Protein AF-0000000070237350 (afdb_homodimer)

Nearest PDB structures (foldseek):
  2h17-assembly1_A  TM=7.334E-01  e=8.188E-26  Homo sapiens
  5a1u-assembly1_A  TM=8.281E-01  e=9.611E-19  Saccharomyces cerevisiae
  1o3y-assembly1_A  TM=8.228E-01  e=4.626E-18  Mus musculus
  1upt-assembly1_A  TM=8.070E-01  e=8.672E-18  Homo sapiens
  3vhx-assembly1_C  TM=8.237E-01  e=3.457E-17  Mus musculus

InterPro domains:
  IPR005225 Small GTP-binding domain [TIGR00231] (4-129)
  IPR006689 Small GTPase superfamily, ARF/SAR type [PF00025] (4-165)
  IPR006689 Small GTPase superfamily, ARF/SAR type [PR00328] (6-29)
  IPR006689 Small GTPase superfamily, ARF/SAR type [PR00328] (34-58)
  IPR006689 Small GTPase superfamily, ARF/SAR type [PR00328] (61-86)
  IPR006689 Small GTPase superfamily, ARF/SAR type [PR00328] (106-127)
  IPR006689 Small GTPase superfamily, ARF/SAR type [SM00178] (1-167)
  IPR024156 Small GTPase superfamily, ARF type [PTHR11711] (4-164)
  IPR027417 P-loop containing nucleoside triphosphate hydrolase [G3DSA:3.40.50.300] (1-170)
  IPR027417 P-loop containing nucleoside triphosphate hydrolase [SSF52540] (2-167)

Foldseek 3Di:
DQDEAEEEEEEAPPLCQQLVQVCQQPVVQWPWDPPPDSFWTWTDHPNHIYIYGYFYRYPVRLVVVVVRLARHQAYEYRGAQQCPVCLLVSLVSVVVSCPDPSCQNHAYEYEHEPPVDPPGHDQVRSCVSSVVVPDDRHHYDYDYYYRDDDDDCPPVVVVVVVVVVVVVVD/DQDEAEEEEEEAPPLCQQLVQVCQQPVVQWPWDPPPDSFWTWTDHPNHIYIYGYFYRYPVRLVVVVVRLARHQAYEYRYAQQCPVCLLVSLVSVVVSCPDPSCQNHAYEYEHEPPVDPPGHDQVRSCVSSVVVPDDRHHYDYDYYYRDDPDDPPPVVVVVVVVVVVVVVD

pLDDT: mean 83.76, std 16.46, range [35.03, 98.56]

Radius of gyration: 23.12 Å; Cα contacts (8 Å, |Δi|>4): 668; chains: 2; bounding box: 43×69×47 Å

Sequence (340 aa):
REPEHKVIIVGLDYAGKTTILYQFSTNEVVHTSPTIGSNVEEITINNTCFLMWDNRGQESLRSSWNTYYANTKFVIVVVDSTDRERISITREELYKMLAHEYLRKAGLLIFANKQDVKECITVAEISQFLKLTSIKDHQWHIQACCAYWTLTAEGLCQGLEWMMSRLKIRREPEHKVIIVGLDYAGKTTILYQFSTNEVVHTSPTIGSNVEEITINNTCFLMWDNRGQESLRSSWNTYYANTKFVIVVVDSTDRERISITREELYKMLAHEYLRKAGLLIFANKQDVKECITVAEISQFLKLTSIKDHQWHIQACCAYWTLTAEGLCQGLEWMMSRLKIR

Organism: Heterocephalus glaber (NCBI:txid10181)

Secondary structure (DSSP, 8-state):
-PPEEEEEEEE-TTSSHHHHHHHHHHSTTSEE----BTTEEEEEETTEEEEEEE---SHHHHGGGGGG-TTEEEEEEEEETT-GGGHHHHHHHHHHHHTSGGGTT-EEEEEEE-TTSTTPPPHHHHHHHHTGGG--SS-EEEEE-EEEEEEEEETHHHHHHHHHHHHH--/-PPEEEEEEEE-TTSSHHHHHHHHHHSTTSEE----BTTEEEEEETTEEEEEEE---SHHHHGGGGGG-TTEEEEEEEEETT-GGGHHHHHHHHHHHHTSGGGTT-EEEEEEE-TTSTTPPPHHHHHHHHTGGG--SS-EEEEE-EEEEEEEEETHHHHHHHHHHHHH--

Structure (mmCIF, N/CA/C/O backbone):
data_AF-0000000070237350-model_v1
#
loop_
_entity.id
_entity.type
_entity.pdbx_description
1 polymer 'ADP-ribosylation factor-like protein 5A'
#
loop_
_atom_site.group_PDB
_atom_site.id
_atom_site.type_symbol
_atom_site.label_atom_id
_atom_site.label_alt_id
_atom_site.label_comp_id
_atom_site.label_asym_id
_atom_site.label_entity_id
_atom_site.label_seq_id
_atom_site.pdbx_PDB_ins_code
_atom_site.Cartn_x
_atom_site.Cartn_y
_atom_site.Cartn_z
_atom_site.occupancy
_atom_site.B_iso_or_equiv
_atom_site.auth_seq_id
_atom_site.auth_comp_id
_atom_site.auth_asym_id
_atom_site.auth_atom_id
_atom_site.pdbx_PDB_model_num
ATOM 1 N N . ARG A 1 1 ? 14.812 -5.133 -27.234 1 42.84 1 ARG A N 1
ATOM 2 C CA . ARG A 1 1 ? 14.102 -4.992 -25.969 1 42.84 1 ARG A CA 1
ATOM 3 C C . ARG A 1 1 ? 14.133 -6.297 -25.172 1 42.84 1 ARG A C 1
ATOM 5 O O . ARG A 1 1 ? 14.023 -7.383 -25.75 1 42.84 1 ARG A O 1
ATOM 12 N N . GLU A 1 2 ? 14.828 -6.211 -24 1 55.62 2 GLU A N 1
ATOM 13 C CA . GLU A 1 2 ? 14.898 -7.496 -23.312 1 55.62 2 GLU A CA 1
ATOM 14 C C . GLU A 1 2 ? 13.516 -8.133 -23.172 1 55.62 2 GLU A C 1
ATOM 16 O O . GLU A 1 2 ? 12.516 -7.422 -23.047 1 55.62 2 GLU A O 1
ATOM 21 N N . PRO A 1 3 ? 13.391 -9.336 -23.547 1 69.56 3 PRO A N 1
ATOM 22 C CA . PRO A 1 3 ? 12.086 -10 -23.562 1 69.56 3 PRO A CA 1
ATOM 23 C C . PRO A 1 3 ? 11.352 -9.891 -22.234 1 69.56 3 PRO A C 1
ATOM 25 O O . PRO A 1 3 ? 11.977 -9.961 -21.172 1 69.56 3 PRO A O 1
ATOM 28 N N . GLU A 1 4 ? 10.211 -9.414 -22.203 1 86.06 4 GLU A N 1
ATOM 29 C CA . GLU A 1 4 ? 9.32 -9.344 -21.047 1 86.06 4 GLU A CA 1
ATOM 30 C C . GLU A 1 4 ? 8.523 -10.633 -20.891 1 86.06 4 GLU A C 1
ATOM 32 O O . GLU A 1 4 ? 7.977 -11.156 -21.859 1 86.06 4 GLU A O 1
ATOM 37 N N . HIS A 1 5 ? 8.719 -11.258 -19.75 1 92.44 5 HIS A N 1
ATOM 38 C CA . HIS A 1 5 ? 7.949 -12.461 -19.453 1 92.44 5 HIS A CA 1
ATOM 39 C C . HIS A 1 5 ? 6.641 -12.109 -18.75 1 92.44 5 HIS A C 1
ATOM 41 O O . HIS A 1 5 ? 6.645 -11.445 -17.703 1 92.44 5 HIS A O 1
ATOM 47 N N . LYS A 1 6 ? 5.629 -12.555 -19.359 1 92.44 6 LYS A N 1
ATOM 48 C CA . LYS A 1 6 ? 4.301 -12.266 -18.828 1 92.44 6 LYS A CA 1
ATOM 49 C C . LYS A 1 6 ? 3.959 -13.211 -17.672 1 92.44 6 LYS A C 1
ATOM 51 O O . LYS A 1 6 ? 4.164 -14.422 -17.781 1 92.44 6 LYS A O 1
ATOM 56 N N . VAL A 1 7 ? 3.492 -12.625 -16.594 1 94.06 7 VAL A N 1
ATOM 57 C CA . VAL A 1 7 ? 3.068 -13.367 -15.406 1 94.06 7 VAL A CA 1
ATOM 58 C C . VAL A 1 7 ? 1.659 -12.938 -15 1 94.06 7 VAL A C 1
ATOM 60 O O . VAL A 1 7 ? 1.34 -11.742 -15.016 1 94.06 7 VAL A O 1
ATOM 63 N N . ILE A 1 8 ? 0.806 -13.883 -14.703 1 93.44 8 ILE A N 1
ATOM 64 C CA . ILE A 1 8 ? -0.511 -13.539 -14.18 1 93.44 8 ILE A CA 1
ATOM 65 C C . ILE A 1 8 ? -0.641 -14.039 -12.742 1 93.44 8 ILE A C 1
ATOM 67 O O . ILE A 1 8 ? -0.143 -15.117 -12.406 1 93.44 8 ILE A O 1
ATOM 71 N N . ILE A 1 9 ? -1.205 -13.211 -11.898 1 92.31 9 ILE A N 1
ATOM 72 C CA . ILE A 1 9 ? -1.461 -13.539 -10.5 1 92.31 9 ILE A CA 1
ATOM 73 C C . ILE A 1 9 ? -2.959 -13.75 -10.289 1 92.31 9 ILE A C 1
ATOM 75 O O . ILE A 1 9 ? -3.762 -12.859 -10.578 1 92.31 9 ILE A O 1
ATOM 79 N N . VAL A 1 10 ? -3.285 -14.922 -9.812 1 92.81 10 VAL A N 1
ATOM 80 C CA . VAL A 1 10 ? -4.691 -15.258 -9.609 1 92.81 10 VAL A CA 1
ATOM 81 C C . VAL A 1 10 ? -4.879 -15.844 -8.211 1 92.81 10 VAL A C 1
ATOM 83 O O . VAL A 1 10 ? -3.904 -16.188 -7.535 1 92.81 10 VAL A O 1
ATOM 86 N N . GLY A 1 11 ? -6.055 -15.938 -7.805 1 93.12 11 GLY A N 1
ATOM 87 C CA . GLY A 1 11 ? -6.48 -16.406 -6.496 1 93.12 11 GLY A CA 1
ATOM 88 C C . GLY A 1 11 ? -7.805 -15.82 -6.051 1 93.12 11 GLY A C 1
ATOM 89 O O . GLY A 1 11 ? -8.281 -14.844 -6.633 1 93.12 11 GLY A O 1
ATOM 90 N N . LEU A 1 12 ? -8.312 -16.438 -5.066 1 88.88 12 LEU A N 1
ATOM 91 C CA . LEU A 1 12 ? -9.609 -15.961 -4.582 1 88.88 12 LEU A CA 1
ATOM 92 C C . LEU A 1 12 ? -9.477 -14.594 -3.924 1 88.88 12 LEU A C 1
ATOM 94 O O . LEU A 1 12 ? -8.367 -14.117 -3.686 1 88.88 12 LEU A O 1
ATOM 98 N N . ASP A 1 13 ? -10.656 -13.898 -3.756 1 80.31 13 ASP A N 1
ATOM 99 C CA . ASP A 1 13 ? -10.672 -12.609 -3.072 1 80.31 13 ASP A CA 1
ATOM 100 C C . ASP A 1 13 ? -10.07 -12.719 -1.671 1 80.31 13 ASP A C 1
ATOM 102 O O . ASP A 1 13 ? -10.258 -13.734 -0.993 1 80.31 13 ASP A O 1
ATOM 106 N N . TYR A 1 14 ? -9.258 -11.859 -1.296 1 75.38 14 TYR A N 1
ATOM 107 C CA . TYR A 1 14 ? -8.656 -11.703 0.022 1 75.38 14 TYR A CA 1
ATOM 108 C C . TYR A 1 14 ? -7.434 -12.602 0.177 1 75.38 14 TYR A C 1
ATOM 110 O O . TYR A 1 14 ? -6.844 -12.68 1.258 1 75.38 14 TYR A O 1
ATOM 118 N N . ALA A 1 15 ? -7.047 -13.25 -0.889 1 88.19 15 ALA A N 1
ATOM 119 C CA . ALA A 1 15 ? -5.902 -14.156 -0.787 1 88.19 15 ALA A CA 1
ATOM 120 C C . ALA A 1 15 ? -4.598 -13.367 -0.64 1 88.19 15 ALA A C 1
ATOM 122 O O . ALA A 1 15 ? -3.588 -13.914 -0.193 1 88.19 15 ALA A O 1
ATOM 123 N N . GLY A 1 16 ? -4.586 -12.102 -1.072 1 80.94 16 GLY A N 1
ATOM 124 C CA . GLY A 1 16 ? -3.396 -11.273 -0.947 1 80.94 16 GLY A CA 1
ATOM 125 C C . GLY A 1 16 ? -2.711 -11.008 -2.275 1 80.94 16 GLY A C 1
ATOM 126 O O . GLY A 1 16 ? -1.517 -10.703 -2.312 1 80.94 16 GLY A O 1
ATOM 127 N N . LYS A 1 17 ? -3.383 -11.172 -3.387 1 82.56 17 LYS A N 1
ATOM 128 C CA . LYS A 1 17 ? -2.826 -11.008 -4.727 1 82.56 17 LYS A CA 1
ATOM 129 C C . LYS A 1 17 ? -2.211 -9.617 -4.902 1 82.56 17 LYS A C 1
ATOM 131 O O . LYS A 1 17 ? -1.044 -9.492 -5.277 1 82.56 17 LYS A O 1
ATOM 136 N N . THR A 1 18 ? -3.018 -8.57 -4.551 1 72.44 18 THR A N 1
ATOM 137 C CA . THR A 1 18 ? -2.59 -7.188 -4.711 1 72.44 18 THR A CA 1
ATOM 138 C C . THR A 1 18 ? -1.383 -6.891 -3.826 1 72.44 18 THR A C 1
ATOM 140 O O . THR A 1 18 ? -0.456 -6.191 -4.246 1 72.44 18 THR A O 1
ATOM 143 N N . THR A 1 19 ? -1.438 -7.457 -2.596 1 74.06 19 THR A N 1
ATOM 144 C CA . THR A 1 19 ? -0.338 -7.254 -1.659 1 74.06 19 THR A CA 1
ATOM 145 C C . THR A 1 19 ? 0.953 -7.863 -2.201 1 74.06 19 THR A C 1
ATOM 147 O O . THR A 1 19 ? 2.008 -7.223 -2.168 1 74.06 19 THR A O 1
ATOM 150 N N . ILE A 1 20 ? 0.85 -9.109 -2.709 1 82.81 20 ILE A N 1
ATOM 151 C CA . ILE A 1 20 ? 2.01 -9.812 -3.242 1 82.81 20 ILE A CA 1
ATOM 152 C C . ILE A 1 20 ? 2.551 -9.07 -4.461 1 82.81 20 ILE A C 1
ATOM 154 O O . ILE A 1 20 ? 3.76 -8.859 -4.586 1 82.81 20 ILE A O 1
ATOM 158 N N . LEU A 1 21 ? 1.674 -8.617 -5.359 1 78.38 21 LEU A N 1
ATOM 159 C CA . LEU A 1 21 ? 2.102 -7.855 -6.527 1 78.38 21 LEU A CA 1
ATOM 160 C C . LEU A 1 21 ? 2.842 -6.59 -6.105 1 78.38 21 LEU A C 1
ATOM 162 O O . LEU A 1 21 ? 3.91 -6.281 -6.645 1 78.38 21 LEU A O 1
ATOM 166 N N . TYR A 1 22 ? 2.27 -5.926 -5.16 1 70.25 22 TYR A N 1
ATOM 167 C CA . TYR A 1 22 ? 2.871 -4.695 -4.664 1 70.25 22 TYR A CA 1
ATOM 168 C C . TYR A 1 22 ? 4.242 -4.961 -4.055 1 70.25 22 TYR A C 1
ATOM 170 O O . TYR A 1 22 ? 5.172 -4.172 -4.234 1 70.25 22 TYR A O 1
ATOM 178 N N . GLN A 1 23 ? 4.348 -6.035 -3.34 1 74 23 GLN A N 1
ATOM 179 C CA . GLN A 1 23 ? 5.613 -6.402 -2.717 1 74 23 GLN A CA 1
ATOM 180 C C . GLN A 1 23 ? 6.688 -6.664 -3.768 1 74 23 GLN A C 1
ATOM 182 O O . GLN A 1 23 ? 7.848 -6.281 -3.588 1 74 23 GLN A O 1
ATOM 187 N N . PHE A 1 24 ? 6.246 -7.273 -4.785 1 76.81 24 PHE A N 1
ATOM 188 C CA . PHE A 1 24 ? 7.199 -7.512 -5.867 1 76.81 24 PHE A CA 1
ATOM 189 C C . PHE A 1 24 ? 7.695 -6.191 -6.449 1 76.81 24 PHE A C 1
ATOM 191 O O . PHE A 1 24 ? 8.859 -6.078 -6.836 1 76.81 24 PHE A O 1
ATOM 198 N N . SER A 1 25 ? 6.805 -5.172 -6.43 1 65.06 25 SER A N 1
ATOM 199 C CA . SER A 1 25 ? 7.113 -3.896 -7.07 1 65.06 25 SER A CA 1
ATOM 200 C C . SER A 1 25 ? 7.965 -3.016 -6.164 1 65.06 25 SER A C 1
ATOM 202 O O . SER A 1 25 ? 8.711 -2.162 -6.648 1 65.06 25 SER A O 1
ATOM 204 N N . THR A 1 26 ? 7.68 -3.104 -4.91 1 58.66 26 THR A N 1
ATOM 205 C CA . THR A 1 26 ? 8.336 -2.195 -3.973 1 58.66 26 THR A CA 1
ATOM 206 C C . THR A 1 26 ? 9.641 -2.791 -3.465 1 58.66 26 THR A C 1
ATOM 208 O O . THR A 1 26 ? 10.484 -2.076 -2.914 1 58.66 26 THR A O 1
ATOM 211 N N . ASN A 1 27 ? 9.711 -4.137 -3.346 1 52.03 27 ASN A N 1
ATOM 212 C CA . ASN A 1 27 ? 10.938 -4.738 -2.834 1 52.03 27 ASN A CA 1
ATOM 213 C C . ASN A 1 27 ? 12.164 -4.246 -3.596 1 52.03 27 ASN A C 1
ATOM 215 O O . ASN A 1 27 ? 12.109 -4.047 -4.812 1 52.03 27 ASN A O 1
ATOM 219 N N . GLU A 1 28 ? 12.984 -3.416 -2.822 1 47.5 28 GLU A N 1
ATOM 220 C CA . GLU A 1 28 ? 14.242 -2.832 -3.297 1 47.5 28 GLU A CA 1
ATOM 221 C C . GLU A 1 28 ? 14.914 -3.73 -4.332 1 47.5 28 GLU A C 1
ATOM 223 O O . GLU A 1 28 ? 15.586 -3.242 -5.238 1 47.5 28 GLU A O 1
ATOM 228 N N . VAL A 1 29 ? 14.914 -4.957 -4.102 1 41.78 29 VAL A N 1
ATOM 229 C CA . VAL A 1 29 ? 15.664 -5.781 -5.039 1 41.78 29 VAL A CA 1
ATOM 230 C C . VAL A 1 29 ? 15.016 -5.73 -6.418 1 41.78 29 VAL A C 1
ATOM 232 O O . VAL A 1 29 ? 15.594 -6.195 -7.406 1 41.78 29 VAL A O 1
ATOM 235 N N . VAL A 1 30 ? 13.789 -5.066 -6.324 1 40.59 30 VAL A N 1
ATOM 236 C CA . VAL A 1 30 ? 13.047 -4.996 -7.578 1 40.59 30 VAL A CA 1
ATOM 237 C C . VAL A 1 30 ? 12.859 -3.535 -7.984 1 40.59 30 VAL A C 1
ATOM 239 O O . VAL A 1 30 ? 12.469 -2.699 -7.164 1 40.59 30 VAL A O 1
ATOM 242 N N . HIS A 1 31 ? 13.586 -2.975 -8.766 1 38.69 31 HIS A N 1
ATOM 243 C CA . HIS A 1 31 ? 13.352 -1.652 -9.336 1 38.69 31 HIS A CA 1
ATOM 244 C C . HIS A 1 31 ? 11.984 -1.571 -9.992 1 38.69 31 HIS A C 1
ATOM 246 O O . HIS A 1 31 ? 11.633 -2.422 -10.812 1 38.69 31 HIS A O 1
ATOM 252 N N . THR A 1 32 ? 11.062 -1.2 -9.164 1 37.75 32 THR A N 1
ATOM 253 C CA . THR A 1 32 ? 9.75 -1.024 -9.781 1 37.75 32 THR A CA 1
ATOM 254 C C . THR A 1 32 ? 9.766 0.147 -10.758 1 37.75 32 THR A C 1
ATOM 256 O O . THR A 1 32 ? 10.336 1.199 -10.461 1 37.75 32 THR A O 1
ATOM 259 N N . SER A 1 33 ? 9.82 0.001 -11.906 1 37.03 33 SER A N 1
ATOM 260 C CA . SER A 1 33 ? 9.508 1.069 -12.852 1 37.03 33 SER A CA 1
ATOM 261 C C . SER A 1 33 ? 8.117 1.643 -12.586 1 37.03 33 SER A C 1
ATOM 263 O O . SER A 1 33 ? 7.277 0.99 -11.961 1 37.03 33 SER A O 1
ATOM 265 N N . PRO A 1 34 ? 7.848 2.842 -12.953 1 35.03 34 PRO A N 1
ATOM 266 C CA . PRO A 1 34 ? 6.586 3.539 -12.688 1 35.03 34 PRO A CA 1
ATOM 267 C C . PRO A 1 34 ? 5.367 2.625 -12.812 1 35.03 34 PRO A C 1
ATOM 269 O O . PRO A 1 34 ? 5.352 1.73 -13.664 1 35.03 34 PRO A O 1
ATOM 272 N N . THR A 1 35 ? 4.691 2.338 -11.758 1 39.12 35 THR A N 1
ATOM 273 C CA . THR A 1 35 ? 3.393 1.672 -11.742 1 39.12 35 THR A CA 1
ATOM 274 C C . THR A 1 35 ? 2.576 2.051 -12.977 1 39.12 35 THR A C 1
ATOM 276 O O . THR A 1 35 ? 2.318 3.23 -13.219 1 39.12 35 THR A O 1
ATOM 279 N N . ILE A 1 36 ? 2.684 1.36 -14.023 1 41.34 36 ILE A N 1
ATOM 280 C CA . ILE A 1 36 ? 1.959 1.695 -15.25 1 41.34 36 ILE A CA 1
ATOM 281 C C . ILE A 1 36 ? 0.478 1.891 -14.93 1 41.34 36 ILE A C 1
ATOM 283 O O . ILE A 1 36 ? -0.15 2.828 -15.43 1 41.34 36 ILE A O 1
ATOM 287 N N . GLY A 1 37 ? -0.209 0.888 -14.023 1 43.38 37 GLY A N 1
ATOM 288 C CA . GLY A 1 37 ? -1.626 0.924 -13.695 1 43.38 37 GLY A CA 1
ATOM 289 C C . GLY A 1 37 ? -1.969 0.152 -12.438 1 43.38 37 GLY A C 1
ATOM 290 O O . GLY A 1 37 ? -1.089 -0.433 -11.797 1 43.38 37 GLY A O 1
ATOM 291 N N . SER A 1 38 ? -3.1 0.308 -11.969 1 51.41 38 SER A N 1
ATOM 292 C CA . SER A 1 38 ? -3.619 -0.168 -10.695 1 51.41 38 SER A CA 1
ATOM 293 C C . SER A 1 38 ? -3.48 -1.682 -10.57 1 51.41 38 SER A C 1
ATOM 295 O O . SER A 1 38 ? -3.268 -2.203 -9.469 1 51.41 38 SER A O 1
ATOM 297 N N . ASN A 1 39 ? -3.404 -2.412 -11.773 1 63.25 39 ASN A N 1
ATOM 298 C CA . ASN A 1 39 ? -3.439 -3.863 -11.633 1 63.25 39 ASN A CA 1
ATOM 299 C C . ASN A 1 39 ? -2.268 -4.527 -12.352 1 63.25 39 ASN A C 1
ATOM 301 O O . ASN A 1 39 ? -2.268 -5.742 -12.555 1 63.25 39 ASN A O 1
ATOM 305 N N . VAL A 1 40 ? -1.346 -3.754 -12.938 1 68.5 40 VAL A N 1
ATOM 306 C CA . VAL A 1 40 ? -0.206 -4.336 -13.633 1 68.5 40 VAL A CA 1
ATOM 307 C C . VAL A 1 40 ? 1.083 -3.652 -13.188 1 68.5 40 VAL A C 1
ATOM 309 O O . VAL A 1 40 ? 1.111 -2.436 -12.992 1 68.5 40 VAL A O 1
ATOM 312 N N . GLU A 1 41 ? 2.143 -4.465 -12.977 1 70.12 41 GLU A N 1
ATOM 313 C CA . GLU A 1 41 ? 3.451 -3.939 -12.594 1 70.12 41 GLU A CA 1
ATOM 314 C C . GLU A 1 41 ? 4.562 -4.574 -13.422 1 70.12 41 GLU A C 1
ATOM 316 O O . GLU A 1 41 ? 4.516 -5.77 -13.727 1 70.12 41 GLU A O 1
ATOM 321 N N . GLU A 1 42 ? 5.406 -3.748 -13.867 1 76.5 42 GLU A N 1
ATOM 322 C CA . GLU A 1 42 ? 6.641 -4.25 -14.469 1 76.5 42 GLU A CA 1
ATOM 323 C C . GLU A 1 42 ? 7.742 -4.398 -13.414 1 76.5 42 GLU A C 1
ATOM 325 O O . GLU A 1 42 ? 8.07 -3.439 -12.711 1 76.5 42 GLU A O 1
ATOM 330 N N . ILE A 1 43 ? 8.219 -5.629 -13.336 1 76.31 43 ILE A N 1
ATOM 331 C CA . ILE A 1 43 ? 9.219 -5.922 -12.32 1 76.31 43 ILE A CA 1
ATOM 332 C C . ILE A 1 43 ? 10.477 -6.492 -12.984 1 76.31 43 ILE A C 1
ATOM 334 O O . ILE A 1 43 ? 10.383 -7.352 -13.867 1 76.31 43 ILE A O 1
ATOM 338 N N . THR A 1 44 ? 11.562 -5.992 -12.672 1 77.31 44 THR A N 1
ATOM 339 C CA . THR A 1 44 ? 12.828 -6.508 -13.188 1 77.31 44 THR A CA 1
ATOM 340 C C . THR A 1 44 ? 13.633 -7.184 -12.086 1 77.31 44 THR A C 1
ATOM 342 O O . THR A 1 44 ? 13.875 -6.586 -11.031 1 77.31 44 THR A O 1
ATOM 345 N N . ILE A 1 45 ? 13.898 -8.453 -12.328 1 74.81 45 ILE A N 1
ATOM 346 C CA . ILE A 1 45 ? 14.719 -9.234 -11.414 1 74.81 45 ILE A CA 1
ATOM 347 C C . ILE A 1 45 ? 15.961 -9.75 -12.141 1 74.81 45 ILE A C 1
ATOM 349 O O . ILE A 1 45 ? 15.852 -10.539 -13.078 1 74.81 45 ILE A O 1
ATOM 353 N N . ASN A 1 46 ? 17.125 -9.391 -11.648 1 77.31 46 ASN A N 1
ATOM 354 C CA . ASN A 1 46 ? 18.359 -9.852 -12.266 1 77.31 46 ASN A CA 1
ATOM 355 C C . ASN A 1 46 ? 18.328 -9.688 -13.781 1 77.31 46 ASN A C 1
ATOM 357 O O . ASN A 1 46 ? 18.609 -10.641 -14.516 1 77.31 46 ASN A O 1
ATOM 361 N N . ASN A 1 47 ? 17.906 -8.531 -14.32 1 78.44 47 ASN A N 1
ATOM 362 C CA . ASN A 1 47 ? 17.891 -8.141 -15.727 1 78.44 47 ASN A CA 1
ATOM 363 C C . ASN A 1 47 ? 16.828 -8.898 -16.5 1 78.44 47 ASN A C 1
ATOM 365 O O . ASN A 1 47 ? 16.844 -8.938 -17.734 1 78.44 47 ASN A O 1
ATOM 369 N N . THR A 1 48 ? 16.094 -9.633 -15.797 1 83.69 48 THR A N 1
ATOM 370 C CA . THR A 1 48 ? 14.93 -10.273 -16.406 1 83.69 48 THR A CA 1
ATOM 371 C C . THR A 1 48 ? 13.664 -9.477 -16.109 1 83.69 48 THR A C 1
ATOM 373 O O . THR A 1 48 ? 13.391 -9.133 -14.953 1 83.69 48 THR A O 1
ATOM 376 N N . CYS A 1 49 ? 12.977 -9.18 -17.062 1 84.12 49 CYS A N 1
ATOM 377 C CA . CYS A 1 49 ? 11.812 -8.312 -16.922 1 84.12 49 CYS A CA 1
ATOM 378 C C . CYS A 1 49 ? 10.523 -9.125 -16.906 1 84.12 49 CYS A C 1
ATOM 380 O O . CYS A 1 49 ? 10.32 -9.992 -17.766 1 84.12 49 CYS A O 1
ATOM 382 N N . PHE A 1 50 ? 9.719 -8.898 -15.945 1 86.44 50 PHE A N 1
ATOM 383 C CA . PHE A 1 50 ? 8.406 -9.531 -15.82 1 86.44 50 PHE A CA 1
ATOM 384 C C . PHE A 1 50 ? 7.297 -8.484 -15.891 1 86.44 50 PHE A C 1
ATOM 386 O O . PHE A 1 50 ? 7.418 -7.406 -15.312 1 86.44 50 PHE A O 1
ATOM 393 N N . LEU A 1 51 ? 6.352 -8.781 -16.625 1 84.62 51 LEU A N 1
ATOM 394 C CA . LEU A 1 51 ? 5.094 -8.047 -16.594 1 84.62 51 LEU A CA 1
ATOM 395 C C . LEU A 1 51 ? 4.035 -8.812 -15.805 1 84.62 51 LEU A C 1
ATOM 397 O O . LEU A 1 51 ? 3.566 -9.867 -16.25 1 84.62 51 LEU A O 1
ATOM 401 N N . MET A 1 52 ? 3.686 -8.328 -14.648 1 83.56 52 MET A N 1
ATOM 402 C CA . MET A 1 52 ? 2.799 -9.062 -13.75 1 83.56 52 MET A CA 1
ATOM 403 C C . MET A 1 52 ? 1.419 -8.414 -13.695 1 83.56 52 MET A C 1
ATOM 405 O O . MET A 1 52 ? 1.299 -7.223 -13.406 1 83.56 52 MET A O 1
ATOM 409 N N . TRP A 1 53 ? 0.433 -9.25 -13.93 1 80.12 53 TRP A N 1
ATOM 410 C CA . TRP A 1 53 ? -0.952 -8.789 -13.961 1 80.12 53 TRP A CA 1
ATOM 411 C C . TRP A 1 53 ? -1.726 -9.312 -12.758 1 80.12 53 TRP A C 1
ATOM 413 O O . TRP A 1 53 ? -1.698 -10.508 -12.469 1 80.12 53 TRP A O 1
ATOM 423 N N . ASP A 1 54 ? -2.27 -8.359 -12 1 80.38 54 ASP A N 1
ATOM 424 C CA . ASP A 1 54 ? -3.158 -8.727 -10.898 1 80.38 54 ASP A CA 1
ATOM 425 C C . ASP A 1 54 ? -4.598 -8.898 -11.383 1 80.38 54 ASP A C 1
ATOM 427 O O . ASP A 1 54 ? -5.168 -7.977 -11.977 1 80.38 54 ASP A O 1
ATOM 431 N N . ASN A 1 55 ? -5.105 -10.008 -11.086 1 73.44 55 ASN A N 1
ATOM 432 C CA . ASN A 1 55 ? -6.484 -10.289 -11.477 1 73.44 55 ASN A CA 1
ATOM 433 C C . ASN A 1 55 ? -7.398 -10.398 -10.258 1 73.44 55 ASN A C 1
ATOM 435 O O . ASN A 1 55 ? -6.98 -10.883 -9.211 1 73.44 55 ASN A O 1
ATOM 439 N N . ARG A 1 56 ? -8.562 -9.812 -10.477 1 67.31 56 ARG A N 1
ATOM 440 C CA . ARG A 1 56 ? -9.508 -9.82 -9.367 1 67.31 56 ARG A CA 1
ATOM 441 C C . ARG A 1 56 ? -10.023 -11.227 -9.094 1 67.31 56 ARG A C 1
ATOM 443 O O . ARG A 1 56 ? -10.242 -12.008 -10.023 1 67.31 56 ARG A O 1
ATOM 450 N N . GLY A 1 57 ? -10.133 -11.664 -7.879 1 68.31 57 GLY A N 1
ATOM 451 C CA . GLY A 1 57 ? -10.453 -13.016 -7.465 1 68.31 57 GLY A CA 1
ATOM 452 C C . GLY A 1 57 ? -11.914 -13.203 -7.121 1 68.31 57 GLY A C 1
ATOM 453 O O . GLY A 1 57 ? -12.344 -14.32 -6.805 1 68.31 57 GLY A O 1
ATOM 454 N N . GLN A 1 58 ? -12.609 -12.047 -7.258 1 65.25 58 GLN A N 1
ATOM 455 C CA . GLN A 1 58 ? -14.039 -12.195 -7.02 1 65.25 58 GLN A CA 1
ATOM 456 C C . GLN A 1 58 ? -14.688 -13.109 -8.055 1 65.25 58 GLN A C 1
ATOM 458 O O . GLN A 1 58 ? -14.273 -13.133 -9.219 1 65.25 58 GLN A O 1
ATOM 463 N N . GLU A 1 59 ? -15.703 -13.867 -7.578 1 68.81 59 GLU A N 1
ATOM 464 C CA . GLU A 1 59 ? -16.312 -14.922 -8.391 1 68.81 59 GLU A CA 1
ATOM 465 C C . GLU A 1 59 ? -16.734 -14.391 -9.75 1 68.81 59 GLU A C 1
ATOM 467 O O . GLU A 1 59 ? -16.453 -15.008 -10.781 1 68.81 59 GLU A O 1
ATOM 472 N N . SER A 1 60 ? -17.359 -13.273 -9.781 1 68.81 60 SER A N 1
ATOM 473 C CA . SER A 1 60 ? -17.891 -12.719 -11.023 1 68.81 60 SER A CA 1
ATOM 474 C C . SER A 1 60 ? -16.766 -12.305 -11.969 1 68.81 60 SER A C 1
ATOM 476 O O . SER A 1 60 ? -16.984 -12.141 -13.172 1 68.81 60 SER A O 1
ATOM 478 N N . LEU A 1 61 ? -15.602 -12.242 -11.383 1 67.81 61 LEU A N 1
ATOM 479 C CA . LEU A 1 61 ? -14.5 -11.719 -12.188 1 67.81 61 LEU A CA 1
ATOM 480 C C . LEU A 1 61 ? -13.547 -12.836 -12.602 1 67.81 61 LEU A C 1
ATOM 482 O O . LEU A 1 61 ? -12.711 -12.648 -13.477 1 67.81 61 LEU A O 1
ATOM 486 N N . ARG A 1 62 ? -13.766 -14.117 -12.172 1 78 62 ARG A N 1
ATOM 487 C CA . ARG A 1 62 ? -12.797 -15.18 -12.414 1 78 62 ARG A CA 1
ATOM 488 C C . ARG A 1 62 ? -12.844 -15.641 -13.867 1 78 62 ARG A C 1
ATOM 490 O O . ARG A 1 62 ? -11.836 -16.094 -14.414 1 78 62 ARG A O 1
ATOM 497 N N . SER A 1 63 ? -13.992 -15.414 -14.453 1 79 63 SER A N 1
ATOM 498 C CA . SER A 1 63 ? -14.133 -15.789 -15.852 1 79 63 SER A CA 1
ATOM 499 C C . SER A 1 63 ? -13.273 -14.906 -16.75 1 79 63 SER A C 1
ATOM 501 O O . SER A 1 63 ? -12.906 -15.305 -17.859 1 79 63 SER A O 1
ATOM 503 N N . SER A 1 64 ? -12.93 -13.75 -16.281 1 80.12 64 SER A N 1
ATOM 504 C CA . SER A 1 64 ? -12.148 -12.805 -17.094 1 80.12 64 SER A CA 1
ATOM 505 C C . SER A 1 64 ? -10.664 -13.133 -17.031 1 80.12 64 SER A C 1
ATOM 507 O O . SER A 1 64 ? -9.875 -12.586 -17.812 1 80.12 64 SER A O 1
ATOM 509 N N . TRP A 1 65 ? -10.312 -14.125 -16.219 1 86.56 65 TRP A N 1
ATOM 510 C CA . TRP A 1 65 ? -8.898 -14.5 -16.141 1 86.56 65 TRP A CA 1
ATOM 511 C C . TRP A 1 65 ? -8.375 -14.938 -17.5 1 86.56 65 TRP A C 1
ATOM 513 O O . TRP A 1 65 ? -7.23 -14.648 -17.859 1 86.56 65 TRP A O 1
ATOM 523 N N . ASN A 1 66 ? -9.203 -15.602 -18.266 1 89.44 66 ASN A N 1
ATOM 524 C CA . ASN A 1 66 ? -8.781 -16.219 -19.516 1 89.44 66 ASN A CA 1
ATOM 525 C C . ASN A 1 66 ? -8.328 -15.164 -20.531 1 89.44 66 ASN A C 1
ATOM 527 O O . ASN A 1 66 ? -7.574 -15.477 -21.453 1 89.44 66 ASN A O 1
ATOM 531 N N . THR A 1 67 ? -8.781 -13.914 -20.375 1 86.81 67 THR A N 1
ATOM 532 C CA . THR A 1 67 ? -8.391 -12.836 -21.266 1 86.81 67 THR A CA 1
ATOM 533 C C . THR A 1 67 ? -6.914 -12.484 -21.094 1 86.81 67 THR A C 1
ATOM 535 O O . THR A 1 67 ? -6.309 -11.859 -21.969 1 86.81 67 THR A O 1
ATOM 538 N N . TYR A 1 68 ? -6.336 -13.047 -20.031 1 88 68 TYR A N 1
ATOM 539 C CA . TYR A 1 68 ? -4.949 -12.703 -19.734 1 88 68 TYR A CA 1
ATOM 540 C C . TYR A 1 68 ? -4.023 -13.883 -19.984 1 88 68 TYR A C 1
ATOM 542 O O . TYR A 1 68 ? -2.807 -13.773 -19.812 1 88 68 TYR A O 1
ATOM 550 N N . TYR A 1 69 ? -4.508 -14.977 -20.5 1 93.19 69 TYR A N 1
ATOM 551 C CA . TYR A 1 69 ? -3.738 -16.219 -20.516 1 93.19 69 TYR A CA 1
ATOM 552 C C . TYR A 1 69 ? -2.697 -16.188 -21.625 1 93.19 69 TYR A C 1
ATOM 554 O O . TYR A 1 69 ? -1.626 -16.797 -21.5 1 93.19 69 TYR A O 1
ATOM 562 N N . ALA A 1 70 ? -3.037 -15.484 -22.625 1 93 70 ALA A N 1
ATOM 563 C CA . ALA A 1 70 ? -2.191 -15.555 -23.812 1 93 70 ALA A CA 1
ATOM 564 C C . ALA A 1 70 ? -0.761 -15.133 -23.5 1 93 70 ALA A C 1
ATOM 566 O O . ALA A 1 70 ? -0.54 -14.109 -22.844 1 93 70 ALA A O 1
ATOM 567 N N . ASN A 1 71 ? 0.236 -15.984 -23.875 1 93.06 71 ASN A N 1
ATOM 568 C CA . ASN A 1 71 ? 1.674 -15.75 -23.797 1 93.06 71 ASN A CA 1
ATOM 569 C C . ASN A 1 71 ? 2.152 -15.688 -22.344 1 93.06 71 ASN A C 1
ATOM 571 O O . ASN A 1 71 ? 3.166 -15.047 -22.062 1 93.06 71 ASN A O 1
ATOM 575 N N . THR A 1 72 ? 1.4 -16.266 -21.469 1 94.94 72 THR A N 1
ATOM 576 C CA . THR A 1 72 ? 1.781 -16.281 -20.062 1 94.94 72 THR A CA 1
ATOM 577 C C . THR A 1 72 ? 2.916 -17.281 -19.828 1 94.94 72 THR A C 1
ATOM 579 O O . THR A 1 72 ? 2.826 -18.438 -20.219 1 94.94 72 THR A O 1
ATOM 582 N N . LYS A 1 73 ? 3.932 -16.781 -19.25 1 95.75 73 LYS A N 1
ATOM 583 C CA . LYS A 1 73 ? 5.078 -17.625 -18.922 1 95.75 73 LYS A CA 1
ATOM 584 C C . LYS A 1 73 ? 4.895 -18.312 -17.562 1 95.75 73 LYS A C 1
ATOM 586 O O . LYS A 1 73 ? 5.27 -19.469 -17.391 1 95.75 73 LYS A O 1
ATOM 591 N N . PHE A 1 74 ? 4.371 -17.578 -16.641 1 96.75 74 PHE A N 1
ATOM 592 C CA . PHE A 1 74 ? 4.113 -18.125 -15.305 1 96.75 74 PHE A CA 1
ATOM 593 C C . PHE A 1 74 ? 2.729 -17.734 -14.812 1 96.75 74 PHE A C 1
ATOM 595 O O . PHE A 1 74 ? 2.271 -16.609 -15.07 1 96.75 74 PHE A O 1
ATOM 602 N N . VAL A 1 75 ? 2.127 -18.594 -14.109 1 96.88 75 VAL A N 1
ATOM 603 C CA . VAL A 1 75 ? 0.932 -18.297 -13.328 1 96.88 75 VAL A CA 1
ATOM 604 C C . VAL A 1 75 ? 1.257 -18.391 -11.836 1 96.88 75 VAL A C 1
ATOM 606 O O . VAL A 1 75 ? 1.821 -19.375 -11.375 1 96.88 75 VAL A O 1
ATOM 609 N N . ILE A 1 76 ? 0.945 -17.344 -11.203 1 96.69 76 ILE A N 1
ATOM 610 C CA . ILE A 1 76 ? 1.047 -17.344 -9.742 1 96.69 76 ILE A CA 1
ATOM 611 C C . ILE A 1 76 ? -0.346 -17.484 -9.133 1 96.69 76 ILE A C 1
ATOM 613 O O . ILE A 1 76 ? -1.209 -16.625 -9.352 1 96.69 76 ILE A O 1
ATOM 617 N N . VAL A 1 77 ? -0.554 -18.547 -8.406 1 97.5 77 VAL A N 1
ATOM 618 C CA . VAL A 1 77 ? -1.8 -18.75 -7.68 1 97.5 77 VAL A CA 1
ATOM 619 C C . VAL A 1 77 ? -1.587 -18.453 -6.195 1 97.5 77 VAL A C 1
ATOM 621 O O . VAL A 1 77 ? -0.745 -19.062 -5.543 1 97.5 77 VAL A O 1
ATOM 624 N N . VAL A 1 78 ? -2.316 -17.484 -5.738 1 95.56 78 VAL A N 1
ATOM 625 C CA . VAL A 1 78 ? -2.221 -17.125 -4.324 1 95.56 78 VAL A CA 1
ATOM 626 C C . VAL A 1 78 ? -3.35 -17.797 -3.545 1 95.56 78 VAL A C 1
ATOM 628 O O . VAL A 1 78 ? -4.527 -17.609 -3.861 1 95.56 78 VAL A O 1
ATOM 631 N N . VAL A 1 79 ? -2.984 -18.578 -2.547 1 97.25 79 VAL A N 1
ATOM 632 C CA . VAL A 1 79 ? -3.941 -19.297 -1.705 1 97.25 79 VAL A CA 1
ATOM 633 C C . VAL A 1 79 ? -3.93 -18.703 -0.297 1 97.25 79 VAL A C 1
ATOM 635 O O . VAL A 1 79 ? -2.869 -18.562 0.315 1 97.25 79 VAL A O 1
ATOM 638 N N . ASP A 1 80 ? -5.113 -18.328 0.147 1 93.38 80 ASP A N 1
ATOM 639 C CA . ASP A 1 80 ? -5.27 -17.906 1.537 1 93.38 80 ASP A CA 1
ATOM 640 C C . ASP A 1 80 ? -5.262 -19.125 2.475 1 93.38 80 ASP A C 1
ATOM 642 O O . ASP A 1 80 ? -6.238 -19.875 2.537 1 93.38 80 ASP A O 1
ATOM 646 N N . SER A 1 81 ? -4.156 -19.297 3.201 1 97.25 81 SER A N 1
ATOM 647 C CA . SER A 1 81 ? -3.988 -20.484 4.047 1 97.25 81 SER A CA 1
ATOM 648 C C . SER A 1 81 ? -4.98 -20.469 5.207 1 97.25 81 SER A C 1
ATOM 650 O O . SER A 1 81 ? -5.113 -21.469 5.918 1 97.25 81 SER A O 1
ATOM 652 N N . THR A 1 82 ? -5.66 -19.375 5.441 1 94.62 82 THR A N 1
ATOM 653 C CA . THR A 1 82 ? -6.633 -19.312 6.523 1 94.62 82 THR A CA 1
ATOM 654 C C . THR A 1 82 ? -8.031 -19.656 6.023 1 94.62 82 THR A C 1
ATOM 656 O O . THR A 1 82 ? -8.969 -19.781 6.816 1 94.62 82 THR A O 1
ATOM 659 N N . ASP A 1 83 ? -8.195 -19.766 4.746 1 93 83 ASP A N 1
ATOM 660 C CA . ASP A 1 83 ? -9.508 -19.953 4.129 1 93 83 ASP A CA 1
ATOM 661 C C . ASP A 1 83 ? -9.75 -21.422 3.807 1 93 83 ASP A C 1
ATOM 663 O O . ASP A 1 83 ? -9.961 -21.781 2.646 1 93 83 ASP A O 1
ATOM 667 N N . ARG A 1 84 ? -9.836 -22.203 4.801 1 94.38 84 ARG A N 1
ATOM 668 C CA . ARG A 1 84 ? -10.023 -23.641 4.641 1 94.38 84 ARG A CA 1
ATOM 669 C C . ARG A 1 84 ? -11.359 -23.953 3.957 1 94.38 84 ARG A C 1
ATOM 671 O O . ARG A 1 84 ? -11.469 -24.906 3.199 1 94.38 84 ARG A O 1
ATOM 678 N N . GLU A 1 85 ? -12.312 -23.188 4.18 1 94.38 85 GLU A N 1
ATOM 679 C CA . GLU A 1 85 ? -13.672 -23.422 3.695 1 94.38 85 GLU A CA 1
ATOM 680 C C . GLU A 1 85 ? -13.734 -23.344 2.172 1 94.38 85 GLU A C 1
ATOM 682 O O . GLU A 1 85 ? -14.57 -24 1.544 1 94.38 85 GLU A O 1
ATOM 687 N N . ARG A 1 86 ? -12.844 -22.625 1.578 1 94.44 86 ARG A N 1
ATOM 688 C CA . ARG A 1 86 ? -12.977 -22.391 0.143 1 94.44 86 ARG A CA 1
ATOM 689 C C . ARG A 1 86 ? -11.805 -23.016 -0.617 1 94.44 86 ARG A C 1
ATOM 691 O O . ARG A 1 86 ? -11.625 -22.75 -1.808 1 94.44 86 ARG A O 1
ATOM 698 N N . ILE A 1 87 ? -11.117 -23.875 0.035 1 96.81 87 ILE A N 1
ATOM 699 C CA . ILE A 1 87 ? -9.961 -24.484 -0.618 1 96.81 87 ILE A CA 1
ATOM 700 C C . ILE A 1 87 ? -10.422 -25.328 -1.81 1 96.81 87 ILE A C 1
ATOM 702 O O . ILE A 1 87 ? -9.711 -25.422 -2.814 1 96.81 87 ILE A O 1
ATOM 706 N N . SER A 1 88 ? -11.586 -25.891 -1.743 1 96.81 88 SER A N 1
ATOM 707 C CA . SER A 1 88 ? -12.117 -26.688 -2.848 1 96.81 88 SER A CA 1
ATOM 708 C C . SER A 1 88 ? -12.398 -25.812 -4.066 1 96.81 88 SER A C 1
ATOM 710 O O . SER A 1 88 ? -12.203 -26.25 -5.203 1 96.81 88 SER A O 1
ATOM 712 N N . ILE A 1 89 ? -12.867 -24.625 -3.859 1 95.06 89 ILE A N 1
ATOM 713 C CA . ILE A 1 89 ? -13.094 -23.672 -4.945 1 95.06 89 ILE A CA 1
ATOM 714 C C . ILE A 1 89 ? -11.766 -23.344 -5.625 1 95.06 89 ILE A C 1
ATOM 716 O O . ILE A 1 89 ? -11.68 -23.297 -6.855 1 95.06 89 ILE A O 1
ATOM 720 N N . THR A 1 90 ? -10.75 -23.141 -4.816 1 95.81 90 THR A N 1
ATOM 721 C CA . THR A 1 90 ? -9.414 -22.859 -5.348 1 95.81 90 THR A CA 1
ATOM 722 C C . THR A 1 90 ? -8.945 -24.016 -6.242 1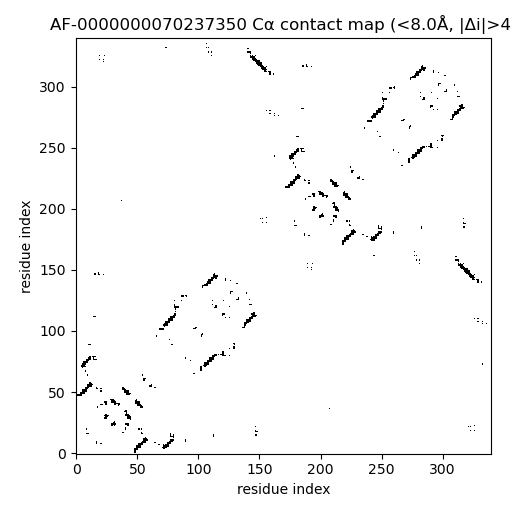 95.81 90 THR A C 1
ATOM 724 O O . THR A 1 90 ? -8.406 -23.781 -7.324 1 95.81 90 THR A O 1
ATOM 727 N N . ARG A 1 91 ? -9.172 -25.203 -5.793 1 97.31 91 ARG A N 1
ATOM 728 C CA . ARG A 1 91 ? -8.789 -26.375 -6.578 1 97.31 91 ARG A CA 1
ATOM 729 C C . ARG A 1 91 ? -9.516 -26.391 -7.922 1 97.31 91 ARG A C 1
ATOM 731 O O . ARG A 1 91 ? -8.891 -26.594 -8.969 1 97.31 91 ARG A O 1
ATOM 738 N N . GLU A 1 92 ? -10.766 -26.172 -7.855 1 96.44 92 GLU A N 1
ATOM 739 C CA . GLU A 1 92 ? -11.562 -26.172 -9.078 1 96.44 92 GLU A CA 1
ATOM 740 C C . GLU A 1 92 ? -11.07 -25.125 -10.062 1 96.44 92 GLU A C 1
ATOM 742 O O . GLU A 1 92 ? -10.883 -25.406 -11.25 1 96.44 92 GLU A O 1
ATOM 747 N N . GLU A 1 93 ? -10.859 -23.938 -9.578 1 94.44 93 GLU A N 1
ATOM 748 C CA . GLU A 1 93 ? -10.391 -22.844 -10.43 1 94.44 93 GLU A CA 1
ATOM 749 C C . GLU A 1 93 ? -9.008 -23.141 -10.992 1 94.44 93 GLU A C 1
ATOM 751 O O . GLU A 1 93 ? -8.727 -22.828 -12.148 1 94.44 93 GLU A O 1
ATOM 756 N N . LEU A 1 94 ? -8.188 -23.719 -10.172 1 96.44 94 LEU A N 1
ATOM 757 C CA . LEU A 1 94 ? -6.832 -24.078 -10.586 1 96.44 94 LEU A CA 1
ATOM 758 C C . LEU A 1 94 ? -6.855 -25.031 -11.773 1 96.44 94 LEU A C 1
ATOM 760 O O . LEU A 1 94 ? -6.227 -24.766 -12.797 1 96.44 94 LEU A O 1
ATOM 764 N N . TYR A 1 95 ? -7.59 -26.078 -11.711 1 96.62 95 TYR A N 1
ATOM 765 C CA . TYR A 1 95 ? -7.57 -27.109 -12.75 1 96.62 95 TYR A CA 1
ATOM 766 C C . TYR A 1 95 ? -8.336 -26.641 -13.984 1 96.62 95 TYR A C 1
ATOM 768 O O . TYR A 1 95 ? -7.984 -27 -15.109 1 96.62 95 TYR A O 1
ATOM 776 N N . LYS A 1 96 ? -9.383 -25.812 -13.742 1 94.75 96 LYS A N 1
ATOM 777 C CA . LYS A 1 96 ? -10.031 -25.172 -14.875 1 94.75 96 LYS A CA 1
ATOM 778 C C . LYS A 1 96 ? -9.039 -24.312 -15.664 1 94.75 96 LYS A C 1
ATOM 780 O O . LYS A 1 96 ? -9.008 -24.375 -16.891 1 94.75 96 LYS A O 1
ATOM 785 N N . MET A 1 97 ? -8.258 -23.594 -14.953 1 94.6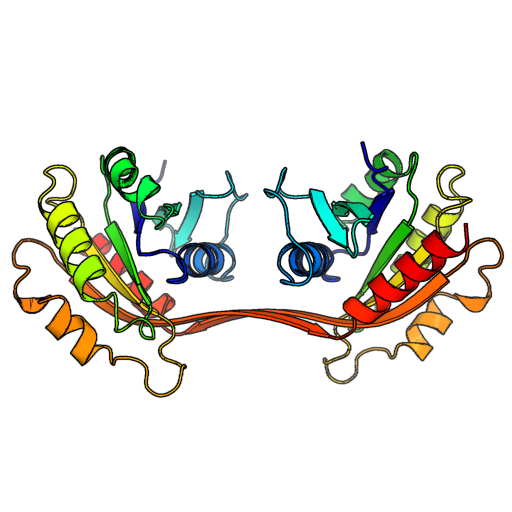2 97 MET A N 1
ATOM 786 C CA . MET A 1 97 ? -7.254 -22.719 -15.562 1 94.62 97 MET A CA 1
ATOM 787 C C . MET A 1 97 ? -6.18 -23.531 -16.281 1 94.62 97 MET A C 1
ATOM 789 O O . MET A 1 97 ? -5.816 -23.234 -17.406 1 94.62 97 MET A O 1
ATOM 793 N N . LEU A 1 98 ? -5.75 -24.625 -15.672 1 95 98 LEU A N 1
ATOM 794 C CA . LEU A 1 98 ? -4.664 -25.422 -16.219 1 95 98 LEU A CA 1
ATOM 795 C C . LEU A 1 98 ? -5.117 -26.172 -17.469 1 95 98 LEU A C 1
ATOM 797 O O . LEU A 1 98 ? -4.289 -26.578 -18.281 1 95 98 LEU A O 1
ATOM 801 N N . ALA A 1 99 ? -6.398 -26.375 -17.609 1 94.81 99 ALA A N 1
ATOM 802 C CA . ALA A 1 99 ? -6.949 -27.078 -18.766 1 94.81 99 ALA A CA 1
ATOM 803 C C . ALA A 1 99 ? -6.949 -26.188 -20 1 94.81 99 ALA A C 1
ATOM 805 O O . ALA A 1 99 ? -7.125 -26.672 -21.125 1 94.81 99 ALA A O 1
ATOM 806 N N . HIS A 1 100 ? -6.762 -24.953 -19.828 1 94.56 100 HIS A N 1
ATOM 807 C CA . HIS A 1 100 ? -6.793 -24.016 -20.953 1 94.56 100 HIS A CA 1
ATOM 808 C C . HIS A 1 100 ? -5.551 -24.156 -21.828 1 94.56 100 HIS A C 1
ATOM 810 O O . HIS A 1 100 ? -4.434 -24.219 -21.312 1 94.56 100 HIS A O 1
ATOM 816 N N . GLU A 1 101 ? -5.742 -24.109 -23.109 1 94.56 101 GLU A N 1
ATOM 817 C CA . GLU A 1 101 ? -4.672 -24.391 -24.062 1 94.56 101 GLU A CA 1
ATOM 818 C C . GLU A 1 101 ? -3.572 -23.328 -23.969 1 94.56 101 GLU A C 1
ATOM 820 O O . GLU A 1 101 ? -2.395 -23.641 -24.172 1 94.56 101 GLU A O 1
ATOM 825 N N . TYR A 1 102 ? -3.91 -22.125 -23.641 1 93.94 102 TYR A N 1
ATOM 826 C CA . TYR A 1 102 ? -2.941 -21.047 -23.625 1 93.94 102 TYR A CA 1
ATOM 827 C C . TYR A 1 102 ? -1.971 -21.203 -22.453 1 93.94 102 TYR A C 1
ATOM 829 O O . TYR A 1 102 ? -0.907 -20.578 -22.438 1 93.94 102 TYR A O 1
ATOM 837 N N . LEU A 1 103 ? -2.248 -22.031 -21.438 1 95.81 103 LEU A N 1
ATOM 838 C CA . LEU A 1 103 ? -1.417 -22.141 -20.25 1 95.81 103 LEU A CA 1
ATOM 839 C C . LEU A 1 103 ? -0.661 -23.469 -20.234 1 95.81 103 LEU A C 1
ATOM 841 O O . LEU A 1 103 ? -0.045 -23.828 -19.219 1 95.81 103 LEU A O 1
ATOM 845 N N . ARG A 1 104 ? -0.66 -24.156 -21.312 1 94.06 104 ARG A N 1
ATOM 846 C CA . ARG A 1 104 ? -0.087 -25.5 -21.391 1 94.06 104 ARG A CA 1
ATOM 847 C C . ARG A 1 104 ? 1.399 -25.484 -21.062 1 94.06 104 ARG A C 1
ATOM 849 O O . ARG A 1 104 ? 1.909 -26.422 -20.422 1 94.06 104 ARG A O 1
ATOM 856 N N . LYS A 1 105 ? 2.076 -24.422 -21.375 1 93.56 105 LYS A N 1
ATOM 857 C CA . LYS A 1 105 ? 3.521 -24.391 -21.172 1 93.56 105 LYS A CA 1
ATOM 858 C C . LYS A 1 105 ? 3.889 -23.5 -19.984 1 93.56 105 LYS A C 1
ATOM 860 O O . LYS A 1 105 ? 5.07 -23.328 -19.672 1 93.56 105 LYS A O 1
ATOM 865 N N . ALA A 1 106 ? 2.92 -22.906 -19.406 1 96.38 106 ALA A N 1
ATOM 866 C CA . ALA A 1 106 ? 3.18 -21.969 -18.312 1 96.38 106 ALA A CA 1
ATOM 867 C C . ALA A 1 106 ? 3.648 -22.703 -17.062 1 96.38 106 ALA A C 1
ATOM 869 O O . ALA A 1 106 ? 3.143 -23.781 -16.734 1 96.38 106 ALA A O 1
ATOM 870 N N . GLY A 1 107 ? 4.719 -22.125 -16.375 1 97.31 107 GLY A N 1
ATOM 871 C CA . GLY A 1 107 ? 5.055 -22.594 -15.039 1 97.31 107 GLY A CA 1
ATOM 872 C C . GLY A 1 107 ? 4.043 -22.188 -13.984 1 97.31 107 GLY A C 1
ATOM 873 O O . GLY A 1 107 ? 3.404 -21.141 -14.109 1 97.31 107 GLY A O 1
ATOM 874 N N . LEU A 1 108 ? 3.896 -23 -12.992 1 97.94 108 LEU A N 1
ATOM 875 C CA . LEU A 1 108 ? 2.896 -22.766 -11.953 1 97.94 108 LEU A CA 1
ATOM 876 C C . LEU A 1 108 ? 3.559 -22.562 -10.602 1 97.94 108 LEU A C 1
ATOM 878 O O . LEU A 1 108 ? 4.207 -23.469 -10.07 1 97.94 108 LEU A O 1
ATOM 882 N N . LEU A 1 109 ? 3.445 -21.344 -10.102 1 98.06 109 LEU A N 1
ATOM 883 C CA . LEU A 1 109 ? 3.9 -21.031 -8.75 1 98.06 109 LEU A CA 1
ATOM 884 C C . LEU A 1 109 ? 2.717 -20.797 -7.816 1 98.06 109 LEU A C 1
ATOM 886 O O . LEU A 1 109 ? 1.844 -19.984 -8.102 1 98.06 109 LEU A O 1
ATOM 890 N N . ILE A 1 110 ? 2.633 -21.547 -6.73 1 98.5 110 ILE A N 1
ATOM 891 C CA . ILE A 1 110 ? 1.582 -21.391 -5.73 1 98.5 110 ILE A CA 1
ATOM 892 C C . ILE A 1 110 ? 2.15 -20.719 -4.484 1 98.5 110 ILE A C 1
ATOM 894 O O . ILE A 1 110 ? 3.102 -21.219 -3.879 1 98.5 110 ILE A O 1
ATOM 898 N N . PHE A 1 111 ? 1.645 -19.562 -4.148 1 97.44 111 PHE A N 1
ATOM 899 C CA . PHE A 1 111 ? 1.956 -18.953 -2.863 1 97.44 111 PHE A CA 1
ATOM 900 C C . PHE A 1 111 ? 0.911 -19.328 -1.816 1 97.44 111 PHE A C 1
ATOM 902 O O . PHE A 1 111 ? -0.25 -18.922 -1.923 1 97.44 111 PHE A O 1
ATOM 909 N N . ALA A 1 112 ? 1.346 -20.141 -0.846 1 98.12 112 ALA A N 1
ATOM 910 C CA . ALA A 1 112 ? 0.529 -20.328 0.351 1 98.12 112 ALA A CA 1
ATOM 911 C C . ALA A 1 112 ? 0.69 -19.141 1.309 1 98.12 112 ALA A C 1
ATOM 913 O O . ALA A 1 112 ? 1.635 -19.109 2.1 1 98.12 112 ALA A O 1
ATOM 914 N N . ASN A 1 113 ? -0.275 -18.188 1.249 1 94.75 113 ASN A N 1
ATOM 915 C CA . ASN A 1 113 ? -0.147 -16.922 1.955 1 94.75 113 ASN A CA 1
ATOM 916 C C . ASN A 1 113 ? -0.765 -16.984 3.35 1 94.75 113 ASN A C 1
ATOM 918 O O . ASN A 1 113 ? -1.597 -17.859 3.621 1 94.75 113 ASN A O 1
ATOM 922 N N . LYS A 1 114 ? -0.384 -16.156 4.227 1 89.5 114 LYS A N 1
ATOM 923 C CA . LYS A 1 114 ? -0.884 -15.992 5.59 1 89.5 114 LYS A CA 1
ATOM 924 C C . LYS A 1 114 ? -0.468 -17.172 6.473 1 89.5 114 LYS A C 1
ATOM 926 O O . LYS A 1 114 ? -1.236 -17.609 7.332 1 89.5 114 LYS A O 1
ATOM 931 N N . GLN A 1 115 ? 0.725 -17.688 6.117 1 94.5 115 GLN A N 1
ATOM 932 C CA . GLN A 1 115 ? 1.255 -18.812 6.871 1 94.5 115 GLN A CA 1
ATOM 933 C C . GLN A 1 115 ? 1.615 -18.406 8.297 1 94.5 115 GLN A C 1
ATOM 935 O O . GLN A 1 115 ? 1.848 -19.266 9.156 1 94.5 115 GLN A O 1
ATOM 940 N N . ASP A 1 116 ? 1.637 -17.141 8.609 1 88.44 116 ASP A N 1
ATOM 941 C CA . ASP A 1 116 ? 1.936 -16.641 9.945 1 88.44 116 ASP A CA 1
ATOM 942 C C . ASP A 1 116 ? 0.718 -16.75 10.859 1 88.44 116 ASP A C 1
ATOM 944 O O . ASP A 1 116 ? 0.841 -16.656 12.078 1 88.44 116 ASP A O 1
ATOM 948 N N . VAL A 1 117 ? -0.406 -16.859 10.266 1 88 117 VAL A N 1
ATOM 949 C CA . VAL A 1 117 ? -1.636 -16.891 11.047 1 88 117 VAL A CA 1
ATOM 950 C C . VAL A 1 117 ? -1.741 -18.234 11.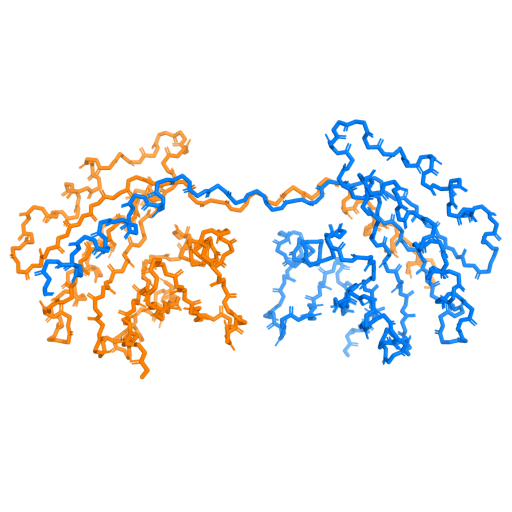766 1 88 117 VAL A C 1
ATOM 952 O O . VAL A 1 117 ? -1.471 -19.281 11.18 1 88 117 VAL A O 1
ATOM 955 N N . LYS A 1 118 ? -2.139 -18.109 12.992 1 90.56 118 LYS A N 1
ATOM 956 C CA . LYS A 1 118 ? -2.293 -19.312 13.797 1 90.56 118 LYS A CA 1
ATOM 957 C C . LYS A 1 118 ? -3.369 -20.234 13.227 1 90.56 118 LYS A C 1
ATOM 959 O O . LYS A 1 118 ? -4.43 -19.766 12.797 1 90.56 118 LYS A O 1
ATOM 964 N N . GLU A 1 119 ? -3.104 -21.578 13.148 1 93.62 119 GLU A N 1
ATOM 965 C CA . GLU A 1 119 ? -4.027 -22.641 12.766 1 93.62 119 GLU A CA 1
ATOM 966 C C . GLU A 1 119 ? -4.352 -22.594 11.281 1 93.62 119 GLU A C 1
ATOM 968 O O . GLU A 1 119 ? -5.387 -23.109 10.844 1 93.62 119 GLU A O 1
ATOM 973 N N . CYS A 1 120 ? -3.648 -21.828 10.539 1 95.75 120 CYS A N 1
ATOM 974 C CA . CYS A 1 120 ? -3.85 -21.859 9.094 1 95.75 120 CYS A CA 1
ATOM 975 C C . CYS A 1 120 ? -3.523 -23.219 8.508 1 95.75 120 CYS A C 1
ATOM 977 O O . CYS A 1 120 ? -2.912 -24.062 9.18 1 95.75 120 CYS A O 1
ATOM 979 N N . ILE A 1 121 ? -4.066 -23.578 7.34 1 97 121 ILE A N 1
ATOM 980 C CA . ILE A 1 121 ? -3.703 -24.812 6.648 1 97 121 ILE A CA 1
ATOM 981 C C . ILE A 1 121 ? -2.236 -24.75 6.23 1 97 121 ILE A C 1
ATOM 983 O O . ILE A 1 121 ? -1.76 -23.719 5.746 1 97 121 ILE A O 1
ATOM 987 N N . THR A 1 122 ? -1.536 -25.891 6.453 1 97.31 122 THR A N 1
ATOM 988 C CA . THR A 1 122 ? -0.11 -25.938 6.148 1 97.31 122 THR A CA 1
ATOM 989 C C . THR A 1 122 ? 0.12 -26.047 4.645 1 97.31 122 THR A C 1
ATOM 991 O O . THR A 1 122 ? -0.797 -26.391 3.895 1 97.31 122 THR A O 1
ATOM 994 N N . VAL A 1 123 ? 1.329 -25.781 4.23 1 97.75 123 VAL A N 1
ATOM 995 C CA . VAL A 1 123 ? 1.733 -25.906 2.836 1 97.75 123 VAL A CA 1
ATOM 996 C C . VAL A 1 123 ? 1.479 -27.344 2.352 1 97.75 123 VAL A C 1
ATOM 998 O O . VAL A 1 123 ? 0.967 -27.547 1.249 1 97.75 123 VAL A O 1
ATOM 1001 N N . ALA A 1 124 ? 1.863 -28.297 3.205 1 97.81 124 ALA A N 1
ATOM 1002 C CA . ALA A 1 124 ? 1.664 -29.703 2.861 1 97.81 124 ALA A CA 1
ATOM 1003 C C . ALA A 1 124 ? 0.183 -30.016 2.66 1 97.81 124 ALA A C 1
ATOM 1005 O O . ALA A 1 124 ? -0.19 -30.688 1.7 1 97.81 124 ALA A O 1
ATOM 1006 N N . GLU A 1 125 ? -0.654 -29.5 3.531 1 98.19 125 GLU A N 1
ATOM 1007 C CA . GLU A 1 125 ? -2.096 -29.703 3.418 1 98.19 125 GLU A CA 1
ATOM 1008 C C . GLU A 1 125 ? -2.65 -29.031 2.16 1 98.19 125 GLU A C 1
ATOM 1010 O O . GLU A 1 125 ? -3.492 -29.609 1.47 1 98.19 125 GLU A O 1
ATOM 1015 N N . ILE A 1 126 ? -2.225 -27.844 1.877 1 98.38 126 ILE A N 1
ATOM 1016 C CA . ILE A 1 126 ? -2.666 -27.156 0.674 1 98.38 126 ILE A CA 1
ATOM 1017 C C . ILE A 1 126 ? -2.293 -27.969 -0.562 1 98.38 126 ILE A C 1
ATOM 1019 O O . ILE A 1 126 ? -3.111 -28.141 -1.466 1 98.38 126 ILE A O 1
ATOM 1023 N N . SER A 1 127 ? -1.062 -28.469 -0.632 1 98.19 127 SER A N 1
ATOM 1024 C CA . SER A 1 127 ? -0.618 -29.297 -1.746 1 98.19 127 SER A CA 1
ATOM 1025 C C . SER A 1 127 ? -1.515 -30.516 -1.916 1 98.19 127 SER A C 1
ATOM 1027 O O . SER A 1 127 ? -1.872 -30.891 -3.039 1 98.19 127 SER A O 1
ATOM 1029 N N . GLN A 1 128 ? -1.848 -31.109 -0.821 1 98.25 128 GLN A N 1
ATOM 1030 C CA . GLN A 1 128 ? -2.709 -32.281 -0.848 1 98.25 128 GLN A CA 1
ATOM 1031 C C . GLN A 1 128 ? -4.117 -31.922 -1.319 1 98.25 128 GLN A C 1
ATOM 1033 O O . GLN A 1 128 ? -4.672 -32.594 -2.193 1 98.25 128 GLN A O 1
ATOM 1038 N N . PHE A 1 129 ? -4.703 -30.875 -0.722 1 97.94 129 PHE A N 1
ATOM 1039 C CA . PHE A 1 129 ? -6.051 -30.469 -1.073 1 97.94 129 PHE A CA 1
ATOM 1040 C C . PHE A 1 129 ? -6.141 -30.094 -2.549 1 97.94 129 PHE A C 1
ATOM 1042 O O . PHE A 1 129 ? -7.129 -30.406 -3.215 1 97.94 129 PHE A O 1
ATOM 1049 N N . LEU A 1 130 ? -5.113 -29.484 -3.049 1 98.12 130 LEU A N 1
ATOM 1050 C CA . LEU A 1 130 ? -5.109 -29.031 -4.438 1 98.12 130 LEU A CA 1
ATOM 1051 C C . LEU A 1 130 ? -4.648 -30.156 -5.367 1 98.12 130 LEU A C 1
ATOM 1053 O O . LEU A 1 130 ? -4.691 -30 -6.59 1 98.12 130 LEU A O 1
ATOM 1057 N N . LYS A 1 131 ? -4.16 -31.297 -4.836 1 98.06 131 LYS A N 1
ATOM 1058 C CA . LYS A 1 131 ? -3.652 -32.438 -5.602 1 98.06 131 LYS A CA 1
ATOM 1059 C C . LYS A 1 131 ? -2.551 -32 -6.566 1 98.06 131 LYS A C 1
ATOM 1061 O O . LYS A 1 131 ? -2.592 -32.312 -7.754 1 98.06 131 LYS A O 1
ATOM 1066 N N . LEU A 1 132 ? -1.609 -31.266 -5.984 1 98 132 LEU A N 1
ATOM 1067 C CA . LEU A 1 132 ? -0.57 -30.703 -6.836 1 98 132 LEU A CA 1
ATOM 1068 C C . LEU A 1 132 ? 0.296 -31.797 -7.441 1 98 132 LEU A C 1
ATOM 1070 O O . LEU A 1 132 ? 0.76 -31.672 -8.578 1 98 132 LEU A O 1
ATOM 1074 N N . THR A 1 133 ? 0.546 -32.875 -6.777 1 97.38 133 THR A N 1
ATOM 1075 C CA . THR A 1 133 ? 1.386 -33.969 -7.254 1 97.38 133 THR A CA 1
ATOM 1076 C C . THR A 1 133 ? 0.745 -34.656 -8.461 1 97.38 133 THR A C 1
ATOM 1078 O O . THR A 1 133 ? 1.41 -35.375 -9.18 1 97.38 133 THR A O 1
ATOM 1081 N N . SER A 1 134 ? -0.51 -34.438 -8.703 1 97 134 SER A N 1
ATOM 1082 C CA . SER A 1 134 ? -1.208 -35 -9.844 1 97 134 SER A CA 1
ATOM 1083 C C . SER A 1 134 ? -0.975 -34.188 -11.109 1 97 134 SER A C 1
ATOM 1085 O O . SER A 1 134 ? -1.327 -34.625 -12.211 1 97 134 SER A O 1
ATOM 1087 N N . ILE A 1 135 ? -0.473 -33 -10.891 1 96.81 135 ILE A N 1
ATOM 1088 C CA . ILE A 1 135 ? -0.167 -32.156 -12.039 1 96.81 135 ILE A CA 1
ATOM 1089 C C . ILE A 1 135 ? 1.103 -32.688 -12.727 1 96.81 135 ILE A C 1
ATOM 1091 O O . ILE A 1 135 ? 2.197 -32.562 -12.164 1 96.81 135 ILE A O 1
ATOM 1095 N N . LYS A 1 136 ? 0.99 -33.188 -13.938 1 93.94 136 LYS A N 1
ATOM 1096 C CA . LYS A 1 136 ? 2.119 -33.781 -14.625 1 93.94 136 LYS A CA 1
ATOM 1097 C C . LYS A 1 136 ? 2.564 -32.938 -15.812 1 93.94 136 LYS A C 1
ATOM 1099 O O . LYS A 1 136 ? 3.727 -33 -16.219 1 93.94 136 LYS A O 1
ATOM 1104 N N . ASP A 1 137 ? 1.755 -32.125 -16.312 1 93.81 137 ASP A N 1
ATOM 1105 C CA . ASP A 1 137 ? 2.012 -31.422 -17.562 1 93.81 137 ASP A CA 1
ATOM 1106 C C . ASP A 1 137 ? 2.615 -30.047 -17.297 1 93.81 137 ASP A C 1
ATOM 1108 O O . ASP A 1 137 ? 2.918 -29.312 -18.234 1 93.81 137 ASP A O 1
ATOM 1112 N N . HIS A 1 138 ? 2.682 -29.656 -16.047 1 95.75 138 HIS A N 1
ATOM 1113 C CA . HIS A 1 138 ? 3.236 -28.359 -15.672 1 95.75 138 HIS A CA 1
ATOM 1114 C C . HIS A 1 138 ? 4.297 -28.516 -14.586 1 95.75 138 HIS A C 1
ATOM 1116 O O . HIS A 1 138 ? 4.148 -29.328 -13.68 1 95.75 138 HIS A O 1
ATOM 1122 N N . GLN A 1 139 ? 5.348 -27.75 -14.781 1 95.94 139 GLN A N 1
ATOM 1123 C CA . GLN A 1 139 ? 6.219 -27.578 -13.617 1 95.94 139 GLN A CA 1
ATOM 1124 C C . GLN A 1 139 ? 5.562 -26.688 -12.57 1 95.94 139 GLN A C 1
ATOM 1126 O O . GLN A 1 139 ? 4.918 -25.688 -12.906 1 95.94 139 GLN A O 1
ATOM 1131 N N . TRP A 1 140 ? 5.668 -27.094 -11.367 1 97.62 140 TRP A N 1
ATOM 1132 C CA . TRP A 1 140 ? 5.031 -26.297 -10.328 1 97.62 140 TRP A CA 1
ATOM 1133 C C . TRP A 1 140 ? 5.887 -26.25 -9.07 1 97.62 140 TRP A C 1
ATOM 1135 O O . TRP A 1 140 ? 6.789 -27.078 -8.891 1 97.62 140 TRP A O 1
ATOM 1145 N N . HIS A 1 141 ? 5.691 -25.25 -8.297 1 98.31 141 HIS A N 1
ATOM 1146 C CA . HIS A 1 141 ? 6.305 -25.031 -6.988 1 98.31 141 HIS A CA 1
ATOM 1147 C C . HIS A 1 141 ? 5.328 -24.375 -6.023 1 98.31 141 HIS A C 1
ATOM 1149 O O . HIS A 1 141 ? 4.598 -23.453 -6.402 1 98.31 141 HIS A O 1
ATOM 1155 N N . ILE A 1 142 ? 5.293 -24.906 -4.82 1 98.56 142 ILE A N 1
ATOM 1156 C CA . ILE A 1 142 ? 4.488 -24.266 -3.781 1 98.56 142 ILE A CA 1
ATOM 1157 C C . ILE A 1 142 ? 5.406 -23.641 -2.729 1 98.56 142 ILE A C 1
ATOM 1159 O O . ILE A 1 142 ? 6.398 -24.25 -2.32 1 98.56 142 ILE A O 1
ATOM 1163 N N . GLN A 1 143 ? 5.145 -22.406 -2.381 1 97.56 143 GLN A N 1
ATOM 1164 C CA . GLN A 1 143 ? 5.984 -21.609 -1.486 1 97.56 143 GLN A CA 1
ATOM 1165 C C . GLN A 1 143 ? 5.16 -21 -0.354 1 97.56 143 GLN A C 1
ATOM 1167 O O . GLN A 1 143 ? 4.176 -20.297 -0.601 1 97.56 143 GLN A O 1
ATOM 1172 N N . ALA A 1 144 ? 5.59 -21.359 0.898 1 97.31 144 ALA A N 1
ATOM 1173 C CA . ALA A 1 144 ? 5.008 -20.656 2.041 1 97.31 144 ALA A CA 1
ATOM 1174 C C . ALA A 1 144 ? 5.355 -19.172 2.014 1 97.31 144 ALA A C 1
ATOM 1176 O O . ALA A 1 144 ? 6.484 -18.797 1.691 1 97.31 144 ALA A O 1
ATOM 1177 N N . CYS A 1 145 ? 4.328 -18.328 2.287 1 93.44 145 CYS A N 1
ATOM 1178 C CA . CYS A 1 145 ? 4.668 -16.906 2.369 1 93.44 145 CYS A CA 1
ATOM 1179 C C . CYS A 1 145 ? 3.736 -16.188 3.332 1 93.44 145 CYS A C 1
ATOM 1181 O O . CYS A 1 145 ? 2.727 -16.734 3.766 1 93.44 145 CYS A O 1
ATOM 1183 N N . CYS A 1 146 ? 4.148 -15.117 3.811 1 88.31 146 CYS A N 1
ATOM 1184 C CA . CYS A 1 146 ? 3.393 -14.148 4.598 1 88.31 146 CYS A CA 1
ATOM 1185 C C . CYS A 1 146 ? 3.525 -12.75 4.012 1 88.31 146 CYS A C 1
ATOM 1187 O O . CYS A 1 146 ? 4.551 -12.094 4.195 1 88.31 146 CYS A O 1
ATOM 1189 N N . ALA A 1 147 ? 2.561 -12.523 3.162 1 77.88 147 ALA A N 1
ATOM 1190 C CA . ALA A 1 147 ? 2.535 -11.172 2.611 1 77.88 147 ALA A CA 1
ATOM 1191 C C . ALA A 1 147 ? 1.386 -10.359 3.203 1 77.88 147 ALA A C 1
ATOM 1193 O O . ALA A 1 147 ? 0.217 -10.719 3.037 1 77.88 147 ALA A O 1
ATOM 1194 N N . TYR A 1 148 ? 1.621 -9.57 4.035 1 66.81 148 TYR A N 1
ATOM 1195 C CA . TYR A 1 148 ? 0.579 -8.695 4.562 1 66.81 148 TYR A CA 1
ATOM 1196 C C . TYR A 1 148 ? 1.083 -7.262 4.691 1 66.81 148 TYR A C 1
ATOM 1198 O O . TYR A 1 148 ? 2.291 -7.016 4.672 1 66.81 148 TYR A O 1
ATOM 1206 N N . TRP A 1 149 ? 0.031 -6.449 4.426 1 56.28 149 TRP A N 1
ATOM 1207 C CA . TRP A 1 149 ? 0.269 -5.027 4.637 1 56.28 149 TRP A CA 1
ATOM 1208 C C . TRP A 1 149 ? -0.052 -4.629 6.074 1 56.28 149 TRP A C 1
ATOM 1210 O O . TRP A 1 149 ? -1.104 -4.988 6.605 1 56.28 149 TRP A O 1
ATOM 1220 N N . THR A 1 150 ? 0.909 -4.617 6.875 1 56.25 150 THR A N 1
ATOM 1221 C CA . THR A 1 150 ? 0.559 -3.99 8.141 1 56.25 150 THR A CA 1
ATOM 1222 C C . THR A 1 150 ? 0.737 -2.477 8.07 1 56.25 150 THR A C 1
ATOM 1224 O O . THR A 1 150 ? 1.796 -1.991 7.664 1 56.25 150 THR A O 1
ATOM 1227 N N . LEU A 1 151 ? -0.462 -1.938 7.82 1 56.5 151 LEU A N 1
ATOM 1228 C CA . LEU A 1 151 ? -0.434 -0.481 7.906 1 56.5 151 LEU A CA 1
ATOM 1229 C C . LEU A 1 151 ? -0.573 -0.019 9.352 1 56.5 151 LEU A C 1
ATOM 1231 O O . LEU A 1 151 ? -1.47 -0.47 10.07 1 56.5 151 LEU A O 1
ATOM 1235 N N . THR A 1 152 ? 0.535 0.374 9.875 1 66.94 152 THR A N 1
ATOM 1236 C CA . THR A 1 152 ? 0.423 1.029 11.18 1 66.94 152 THR A CA 1
ATOM 1237 C C . THR A 1 152 ? -0.044 2.473 11.016 1 66.94 152 THR A C 1
ATOM 1239 O O . THR A 1 152 ? 0.489 3.215 10.188 1 66.94 152 THR A O 1
ATOM 1242 N N . ALA A 1 153 ? -1.184 2.777 11.508 1 75.38 153 ALA A N 1
ATOM 1243 C CA . ALA A 1 153 ? -1.77 4.113 11.43 1 75.38 153 ALA A CA 1
ATOM 1244 C C . ALA A 1 153 ? -1.865 4.758 12.805 1 75.38 153 ALA A C 1
ATOM 1246 O O . ALA A 1 153 ? -2.84 5.449 13.109 1 75.38 153 ALA A O 1
ATOM 1247 N N . GLU A 1 154 ? -0.858 4.445 13.555 1 84.56 154 GLU A N 1
ATOM 1248 C CA . GLU A 1 154 ? -0.894 5.047 14.883 1 84.56 154 GLU A CA 1
ATOM 1249 C C . GLU A 1 154 ? -0.854 6.57 14.797 1 84.56 154 GLU A C 1
ATOM 1251 O O . GLU A 1 154 ? -0.001 7.137 14.109 1 84.56 154 GLU A O 1
ATOM 1256 N N . GLY A 1 155 ? -1.871 7.23 15.453 1 90.81 155 GLY A N 1
ATOM 1257 C CA . GLY A 1 155 ? -1.888 8.68 15.547 1 90.81 155 GLY A CA 1
ATOM 1258 C C . GLY A 1 155 ? -2.67 9.344 14.422 1 90.81 155 GLY A C 1
ATOM 1259 O O . GLY A 1 155 ? -3.047 10.508 14.523 1 90.81 155 GLY A O 1
ATOM 1260 N N . LEU A 1 156 ? -2.926 8.672 13.305 1 88.94 156 LEU A N 1
ATOM 1261 C CA . LEU A 1 156 ? -3.572 9.25 12.133 1 88.94 156 LEU A CA 1
ATOM 1262 C C . LEU A 1 156 ? -5.02 9.617 12.438 1 88.94 156 LEU A C 1
ATOM 1264 O O . LEU A 1 156 ? -5.492 10.688 12.039 1 88.94 156 LEU A O 1
ATOM 1268 N N . CYS A 1 157 ? -5.613 8.766 13.18 1 87.12 157 CYS A N 1
ATOM 1269 C CA . CYS A 1 157 ? -7.012 9.008 13.523 1 87.12 157 CYS A CA 1
ATOM 1270 C C . CYS A 1 157 ? -7.156 10.281 14.352 1 87.12 157 CYS A C 1
ATOM 1272 O O . CYS A 1 157 ? -8.094 11.055 14.148 1 87.12 157 CYS A O 1
ATOM 1274 N N . GLN A 1 158 ? -6.297 10.461 15.242 1 92 158 GLN A N 1
ATOM 1275 C CA . GLN A 1 158 ? -6.324 11.656 16.078 1 92 158 GLN A CA 1
ATOM 1276 C C . GLN A 1 158 ? -6.188 12.914 15.227 1 92 158 GLN A C 1
ATOM 1278 O O . GLN A 1 158 ? -6.859 13.922 15.477 1 92 158 GLN A O 1
ATOM 1283 N N . GLY A 1 159 ? -5.301 12.867 14.234 1 93.5 159 GLY A N 1
ATOM 1284 C CA . GLY A 1 159 ? -5.172 14 13.32 1 93.5 159 GLY A CA 1
ATOM 1285 C C . GLY A 1 159 ? -6.445 14.281 12.547 1 93.5 159 GLY A C 1
ATOM 1286 O O . GLY A 1 159 ? -6.863 15.438 12.438 1 93.5 159 GLY A O 1
ATOM 1287 N N . LEU A 1 160 ? -7.082 13.258 12.094 1 89.5 160 LEU A N 1
ATOM 1288 C CA . LEU A 1 160 ? -8.32 13.391 11.336 1 89.5 160 LEU A CA 1
ATOM 1289 C C . LEU A 1 160 ? -9.445 13.922 12.219 1 89.5 160 LEU A C 1
ATOM 1291 O O . LEU A 1 160 ? -10.258 14.734 11.773 1 89.5 160 LEU A O 1
ATOM 1295 N N . GLU A 1 161 ? -9.398 13.445 13.43 1 90.75 161 GLU A N 1
ATOM 1296 C CA . GLU A 1 161 ? -10.391 13.93 14.391 1 90.75 161 GLU A CA 1
ATOM 1297 C C . GLU A 1 161 ? -10.25 15.43 14.617 1 90.75 161 GLU A C 1
ATOM 1299 O O . GLU A 1 161 ? -11.242 16.141 14.75 1 90.75 161 GLU A O 1
ATOM 1304 N N . TRP A 1 162 ? -9.125 15.875 14.734 1 95.06 162 TRP A N 1
ATOM 1305 C CA . TRP A 1 162 ? -8.891 17.312 14.867 1 95.06 162 TRP A CA 1
ATOM 1306 C C . TRP A 1 162 ? -9.469 18.062 13.68 1 95.06 162 TRP A C 1
ATOM 1308 O O . TRP A 1 162 ? -10.18 19.047 13.852 1 95.06 162 TRP A O 1
ATOM 1318 N N . MET A 1 163 ? -9.188 17.578 12.461 1 93.5 163 MET A N 1
ATOM 1319 C CA . MET A 1 163 ? -9.719 18.219 11.266 1 93.5 163 MET A CA 1
ATOM 1320 C C . MET A 1 163 ? -11.242 18.281 11.312 1 93.5 163 MET A C 1
ATOM 1322 O O . MET A 1 163 ? -11.836 19.344 11.047 1 93.5 163 MET A O 1
ATOM 1326 N N . MET A 1 164 ? -11.781 17.25 11.703 1 91.25 164 MET A N 1
ATOM 1327 C CA . MET A 1 164 ? -13.234 17.172 11.766 1 91.25 164 MET A CA 1
ATOM 1328 C C . MET A 1 164 ? -13.789 18.172 12.781 1 91.25 164 MET A C 1
ATOM 1330 O O . MET A 1 164 ? -14.828 18.797 12.539 1 91.25 164 MET A O 1
ATOM 1334 N N . SER A 1 165 ? -13.094 18.234 13.867 1 93.56 165 SER A N 1
ATOM 1335 C CA . SER A 1 165 ? -13.555 19.141 14.914 1 93.56 165 SER A CA 1
ATOM 1336 C C . SER A 1 165 ? -13.516 20.594 14.445 1 93.56 165 SER A C 1
ATOM 1338 O O . SER A 1 165 ? -14.281 21.438 14.938 1 93.56 165 SER A O 1
ATOM 1340 N N . ARG A 1 166 ? -12.648 20.859 13.477 1 91.44 166 ARG A N 1
ATOM 1341 C CA . ARG A 1 166 ? -12.547 22.219 12.961 1 91.44 166 ARG A CA 1
ATOM 1342 C C . ARG A 1 166 ? -13.68 22.516 11.984 1 91.44 166 ARG A C 1
ATOM 1344 O O . ARG A 1 166 ? -14.031 23.688 11.773 1 91.44 166 ARG A O 1
ATOM 1351 N N . LEU A 1 167 ? -14.195 21.453 11.352 1 88.62 167 LEU A N 1
ATOM 1352 C CA . LEU A 1 167 ? -15.289 21.625 10.406 1 88.62 167 LEU A CA 1
ATOM 1353 C C . LEU A 1 167 ? -16.609 21.844 11.141 1 88.62 167 LEU A C 1
ATOM 1355 O O . LEU A 1 167 ? -17.516 22.484 10.617 1 88.62 167 LEU A O 1
ATOM 1359 N N . LYS A 1 168 ? -16.875 21.141 12.242 1 79.25 168 LYS A N 1
ATOM 1360 C CA . LYS A 1 168 ? -18.109 21.25 13.008 1 79.25 168 LYS A CA 1
ATOM 1361 C C . LYS A 1 168 ? -18.266 22.656 13.602 1 79.25 168 LYS A C 1
ATOM 1363 O O . LYS A 1 168 ? -19.391 23.141 13.781 1 79.25 168 LYS A O 1
ATOM 1368 N N . ILE A 1 169 ? -17.266 23.203 13.984 1 60.34 169 ILE A N 1
ATOM 1369 C CA . ILE A 1 169 ? -17.359 24.516 14.609 1 60.34 169 ILE A CA 1
ATOM 1370 C C . ILE A 1 169 ? -17.719 25.562 13.555 1 60.34 169 ILE A C 1
ATOM 1372 O O . ILE A 1 169 ? -18.375 26.547 13.852 1 60.34 169 ILE A O 1
ATOM 1376 N N . ARG A 1 170 ? -17.75 25.234 12.25 1 50.34 170 ARG A N 1
ATOM 1377 C CA . ARG A 1 170 ? -18.172 26.312 11.367 1 50.34 170 ARG A CA 1
ATOM 1378 C C . ARG A 1 170 ? -19.641 26.172 10.984 1 50.34 170 ARG A C 1
ATOM 1380 O O . ARG A 1 170 ? -20.125 25.062 10.75 1 50.34 170 ARG A O 1
ATOM 1387 N N . ARG B 1 1 ? -24.953 17.562 -3.525 1 43 1 ARG B N 1
ATOM 1388 C CA . ARG B 1 1 ? -23.719 16.797 -3.338 1 43 1 ARG B CA 1
ATOM 1389 C C . ARG B 1 1 ? -23 17.234 -2.066 1 43 1 ARG B C 1
ATOM 1391 O O . ARG B 1 1 ? -22.953 18.422 -1.743 1 43 1 ARG B O 1
ATOM 1398 N N . GLU B 1 2 ? -22.922 16.266 -1.123 1 55.66 2 GLU B N 1
ATOM 1399 C CA . GLU B 1 2 ? -22.297 16.734 0.105 1 55.66 2 GLU B CA 1
ATOM 1400 C C . GLU B 1 2 ? -20.953 17.406 -0.187 1 55.66 2 GLU B C 1
ATOM 1402 O O . GLU B 1 2 ? -20.25 17.031 -1.124 1 55.66 2 GLU B O 1
ATOM 1407 N N . PRO B 1 3 ? -20.75 18.547 0.303 1 69.62 3 PRO B N 1
ATOM 1408 C CA . PRO B 1 3 ? -19.547 19.328 -0.014 1 69.62 3 PRO B CA 1
ATOM 1409 C C . PRO B 1 3 ? -18.25 18.547 0.222 1 69.62 3 PRO B C 1
ATOM 1411 O O . PRO B 1 3 ? -18.172 17.766 1.171 1 69.62 3 PRO B O 1
ATOM 1414 N N . GLU B 1 4 ? -17.438 18.438 -0.686 1 85.94 4 GLU B N 1
ATOM 1415 C CA . GLU B 1 4 ? -16.125 17.828 -0.612 1 85.94 4 GLU B CA 1
ATOM 1416 C C . GLU B 1 4 ? -15.078 18.844 -0.141 1 85.94 4 GLU B C 1
ATOM 1418 O O . GLU B 1 4 ? -15.039 19.969 -0.623 1 85.94 4 GLU B O 1
ATOM 1423 N N . HIS B 1 5 ? -14.461 18.516 0.966 1 92.38 5 HIS B N 1
ATOM 1424 C CA . HIS B 1 5 ? -13.383 19.359 1.469 1 92.38 5 HIS B CA 1
ATOM 1425 C C . HIS B 1 5 ? -12.031 18.938 0.896 1 92.38 5 HIS B C 1
ATOM 1427 O O . HIS B 1 5 ? -11.641 17.766 1.028 1 92.38 5 HIS B O 1
ATOM 1433 N N . LYS B 1 6 ? -11.445 19.859 0.28 1 92.25 6 LYS B N 1
ATOM 1434 C CA . LYS B 1 6 ? -10.156 19.594 -0.346 1 92.25 6 LYS B CA 1
ATOM 1435 C C . LYS B 1 6 ? -9.031 19.625 0.683 1 92.25 6 LYS B C 1
ATOM 1437 O O . LYS B 1 6 ? -8.953 20.531 1.509 1 92.25 6 LYS B O 1
ATOM 1442 N N . VAL B 1 7 ? -8.211 18.594 0.638 1 93.94 7 VAL B N 1
ATOM 1443 C CA . VAL B 1 7 ? -7.047 18.469 1.513 1 93.94 7 VAL B CA 1
ATOM 1444 C C . VAL B 1 7 ? -5.797 18.188 0.677 1 93.94 7 VAL B C 1
ATOM 1446 O O . VAL B 1 7 ? -5.832 17.406 -0.264 1 93.94 7 VAL B O 1
ATOM 1449 N N . ILE B 1 8 ? -4.727 18.875 0.972 1 93.25 8 ILE B N 1
ATOM 1450 C CA . ILE B 1 8 ? -3.463 18.562 0.309 1 93.25 8 ILE B CA 1
ATOM 1451 C C . ILE B 1 8 ? -2.461 18.031 1.329 1 93.25 8 ILE B C 1
ATOM 1453 O O . ILE B 1 8 ? -2.424 18.484 2.473 1 93.25 8 ILE B O 1
ATOM 1457 N N . ILE B 1 9 ? -1.746 17 0.935 1 92.25 9 ILE B N 1
ATOM 1458 C CA . ILE B 1 9 ? -0.704 16.391 1.758 1 92.25 9 ILE B CA 1
ATOM 1459 C C . ILE B 1 9 ? 0.669 16.734 1.177 1 92.25 9 ILE B C 1
ATOM 1461 O O . ILE B 1 9 ? 0.943 16.438 0.011 1 92.25 9 ILE B O 1
ATOM 1465 N N . VAL B 1 10 ? 1.474 17.359 1.998 1 92.75 10 VAL B N 1
ATOM 1466 C CA . VAL B 1 10 ? 2.799 17.766 1.548 1 92.75 10 VAL B CA 1
ATOM 1467 C C . VAL B 1 10 ? 3.85 17.344 2.566 1 92.75 10 VAL B C 1
ATOM 1469 O O . VAL B 1 10 ? 3.514 16.938 3.688 1 92.75 10 VAL B O 1
ATOM 1472 N N . GLY B 1 11 ? 5.035 17.391 2.184 1 93.12 11 GLY B N 1
ATOM 1473 C CA . GLY B 1 11 ? 6.195 16.984 2.953 1 93.12 11 GLY B CA 1
ATOM 1474 C C . GLY B 1 11 ? 7.363 16.562 2.086 1 93.12 11 GLY B C 1
ATOM 1475 O O . GLY B 1 11 ? 7.199 16.328 0.887 1 93.12 11 GLY B O 1
ATOM 1476 N N . LEU B 1 12 ? 8.453 16.469 2.721 1 88.81 12 LEU B N 1
ATOM 1477 C CA . LEU B 1 12 ? 9.641 16.094 1.966 1 88.81 12 LEU B CA 1
ATOM 1478 C C . LEU B 1 12 ? 9.562 14.641 1.519 1 88.81 12 LEU B C 1
ATOM 1480 O O . LEU B 1 12 ? 8.688 13.898 1.956 1 88.81 12 LEU B O 1
ATOM 1484 N N . ASP B 1 13 ? 10.43 14.273 0.518 1 80.25 13 ASP B N 1
ATOM 1485 C CA . ASP B 1 13 ? 10.508 12.891 0.054 1 80.25 13 ASP B CA 1
ATOM 1486 C C . ASP B 1 13 ? 10.812 11.938 1.208 1 80.25 13 ASP B C 1
ATOM 1488 O O . ASP B 1 13 ? 11.57 12.281 2.115 1 80.25 13 ASP B O 1
ATOM 1492 N N . TYR B 1 14 ? 10.141 10.883 1.314 1 75.31 14 TYR B N 1
ATOM 1493 C CA . TYR B 1 14 ? 10.336 9.789 2.254 1 75.31 14 TYR B CA 1
ATOM 1494 C C . TYR B 1 14 ? 9.664 10.086 3.588 1 75.31 14 TYR B C 1
ATOM 1496 O O . TYR B 1 14 ? 9.797 9.32 4.543 1 75.31 14 TYR B O 1
ATOM 1504 N N . ALA B 1 15 ? 8.922 11.164 3.637 1 88.19 15 ALA B N 1
ATOM 1505 C CA . ALA B 1 15 ? 8.273 11.508 4.902 1 88.19 15 ALA B CA 1
ATOM 1506 C C . ALA B 1 15 ? 7.121 10.562 5.207 1 88.19 15 ALA B C 1
ATOM 1508 O O . ALA B 1 15 ? 6.688 10.445 6.355 1 88.19 15 ALA B O 1
ATOM 1509 N N . GLY B 1 16 ? 6.562 9.914 4.168 1 80.88 16 GLY B N 1
ATOM 1510 C CA . GLY B 1 16 ? 5.473 8.969 4.363 1 80.88 16 GLY B CA 1
ATOM 1511 C C . GLY B 1 16 ? 4.137 9.492 3.863 1 80.88 16 GLY B C 1
ATOM 1512 O O . GLY B 1 16 ? 3.082 9.023 4.301 1 80.88 16 GLY B O 1
ATOM 1513 N N . LYS B 1 17 ? 4.105 10.477 3 1 82.56 17 LYS B N 1
ATOM 1514 C CA . LYS B 1 17 ? 2.893 11.102 2.48 1 82.56 17 LYS B CA 1
ATOM 1515 C C . LYS B 1 17 ? 1.971 10.062 1.844 1 82.56 17 LYS B C 1
ATOM 1517 O O . LYS B 1 17 ? 0.797 9.961 2.207 1 82.56 17 LYS B O 1
ATOM 1522 N N . THR B 1 18 ? 2.564 9.242 0.919 1 72.44 18 THR B N 1
ATOM 1523 C CA . THR B 1 18 ? 1.8 8.242 0.187 1 72.44 18 THR B CA 1
ATOM 1524 C C . THR B 1 18 ? 1.231 7.191 1.14 1 72.44 18 THR B C 1
ATOM 1526 O O . THR B 1 18 ? 0.09 6.758 0.982 1 72.44 18 THR B O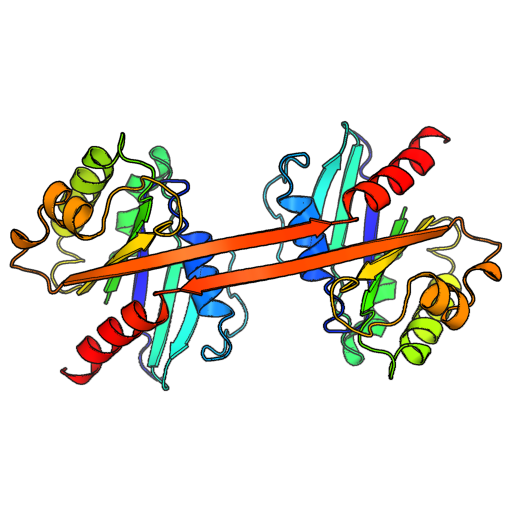 1
ATOM 1529 N N . THR B 1 19 ? 2.076 6.816 2.137 1 74.19 19 THR B N 1
ATOM 1530 C CA . THR B 1 19 ? 1.644 5.828 3.115 1 74.19 19 THR B CA 1
ATOM 1531 C C . THR B 1 19 ? 0.456 6.344 3.922 1 74.19 19 THR B C 1
ATOM 1533 O O . THR B 1 19 ? -0.532 5.629 4.109 1 74.19 19 THR B O 1
ATOM 1536 N N . ILE B 1 20 ? 0.574 7.594 4.383 1 82.75 20 ILE B N 1
ATOM 1537 C CA . ILE B 1 20 ? -0.482 8.203 5.184 1 82.75 20 ILE B CA 1
ATOM 1538 C C . ILE B 1 20 ? -1.755 8.328 4.352 1 82.75 20 ILE B C 1
ATOM 1540 O O . ILE B 1 20 ? -2.846 8 4.82 1 82.75 20 ILE B O 1
ATOM 1544 N N . LEU B 1 21 ? -1.632 8.773 3.098 1 78.25 21 LEU B N 1
ATOM 1545 C CA . LEU B 1 21 ? -2.791 8.883 2.219 1 78.25 21 LEU B CA 1
ATOM 1546 C C . LEU B 1 21 ? -3.467 7.523 2.047 1 78.25 21 LEU B C 1
ATOM 1548 O O . LEU B 1 21 ? -4.691 7.418 2.152 1 78.25 21 LEU B O 1
ATOM 1552 N N . TYR B 1 22 ? -2.662 6.559 1.829 1 70.19 22 TYR B N 1
ATOM 1553 C CA . TYR B 1 22 ? -3.182 5.211 1.639 1 70.19 22 TYR B CA 1
ATOM 1554 C C . TYR B 1 22 ? -3.891 4.719 2.895 1 70.19 22 TYR B C 1
ATOM 1556 O O . TYR B 1 22 ? -4.926 4.055 2.809 1 70.19 22 TYR B O 1
ATOM 1564 N N . GLN B 1 23 ? -3.326 5.008 4.023 1 74.19 23 GLN B N 1
ATOM 1565 C CA . GLN B 1 23 ? -3.924 4.602 5.293 1 74.19 23 GLN B CA 1
ATOM 1566 C C . GLN B 1 23 ? -5.297 5.238 5.484 1 74.19 23 GLN B C 1
ATOM 1568 O O . GLN B 1 23 ? -6.223 4.594 5.98 1 74.19 23 GLN B O 1
ATOM 1573 N N . PHE B 1 24 ? -5.34 6.441 5.074 1 76.75 24 PHE B N 1
ATOM 1574 C CA . PHE B 1 24 ? -6.633 7.109 5.172 1 76.75 24 PHE B CA 1
ATOM 1575 C C . PHE B 1 24 ? -7.668 6.418 4.293 1 76.75 24 PHE B C 1
ATOM 1577 O O . PHE B 1 24 ? -8.844 6.336 4.656 1 76.75 24 PHE B O 1
ATOM 1584 N N . SER B 1 25 ? -7.176 5.848 3.158 1 64.81 25 SER B N 1
ATOM 1585 C CA . SER B 1 25 ? -8.078 5.266 2.168 1 64.81 25 SER B CA 1
ATOM 1586 C C . SER B 1 25 ? -8.492 3.854 2.562 1 64.81 25 SER B C 1
ATOM 1588 O O . SER B 1 25 ? -9.562 3.381 2.172 1 64.81 25 SER B O 1
ATOM 1590 N N . THR B 1 26 ? -7.574 3.162 3.145 1 58.69 26 THR B N 1
ATOM 1591 C CA . THR B 1 26 ? -7.816 1.752 3.43 1 58.69 26 THR B CA 1
ATOM 1592 C C . THR B 1 26 ? -8.461 1.578 4.801 1 58.69 26 THR B C 1
ATOM 1594 O O . THR B 1 26 ? -9.023 0.522 5.098 1 58.69 26 THR B O 1
ATOM 1597 N N . ASN B 1 27 ? -8.133 2.449 5.773 1 51.97 27 ASN B N 1
ATOM 1598 C CA . ASN B 1 27 ? -8.719 2.293 7.105 1 51.97 27 ASN B CA 1
ATOM 1599 C C . ASN B 1 27 ? -10.234 2.174 7.043 1 51.97 27 ASN B C 1
ATOM 1601 O O . ASN B 1 27 ? -10.883 2.82 6.215 1 51.97 27 ASN B O 1
ATOM 1605 N N . GLU B 1 28 ? -10.703 0.893 7.355 1 47.22 28 GLU B N 1
ATOM 1606 C CA . GLU B 1 28 ? -12.109 0.508 7.398 1 47.22 28 GLU B CA 1
ATOM 1607 C C . GLU B 1 28 ? -12.992 1.695 7.762 1 47.22 28 GLU B C 1
ATOM 1609 O O . GLU B 1 28 ? -14.141 1.784 7.312 1 47.22 28 GLU B O 1
ATOM 1614 N N . VAL B 1 29 ? -12.625 2.451 8.703 1 41.59 29 VAL B N 1
ATOM 1615 C CA . VAL B 1 29 ? -13.555 3.5 9.109 1 41.59 29 VAL B CA 1
ATOM 1616 C C . VAL B 1 29 ? -13.758 4.488 7.961 1 41.59 29 VAL B C 1
ATOM 1618 O O . VAL B 1 29 ? -14.656 5.336 8.016 1 41.59 29 VAL B O 1
ATOM 1621 N N . VAL B 1 30 ? -12.844 4.176 6.922 1 40.16 30 VAL B N 1
ATOM 1622 C CA . VAL B 1 30 ? -12.922 5.09 5.789 1 40.16 30 VAL B CA 1
ATOM 1623 C C . VAL B 1 30 ? -13.32 4.324 4.531 1 40.16 30 VAL B C 1
ATOM 1625 O O . VAL B 1 30 ? -12.75 3.277 4.223 1 40.16 30 VAL B O 1
ATOM 1628 N N . HIS B 1 31 ? -14.461 4.238 4.148 1 38.47 31 HIS B N 1
ATOM 1629 C CA . HIS B 1 31 ? -14.875 3.697 2.859 1 38.47 31 HIS B CA 1
ATOM 1630 C C . HIS B 1 31 ? -14.133 4.371 1.711 1 38.47 31 HIS B C 1
ATOM 1632 O O . HIS B 1 31 ? -14.102 5.598 1.62 1 38.47 31 HIS B O 1
ATOM 1638 N N . THR B 1 32 ? -13.031 3.758 1.42 1 37.34 32 THR B N 1
ATOM 1639 C CA . THR B 1 32 ? -12.328 4.316 0.267 1 37.34 32 THR B CA 1
ATOM 1640 C C . THR B 1 32 ? -13.133 4.098 -1.011 1 37.34 32 THR B C 1
ATOM 1642 O O . THR B 1 32 ? -13.695 3.02 -1.219 1 37.34 32 THR B O 1
ATOM 1645 N N . SER B 1 33 ? -13.781 4.922 -1.501 1 36.97 33 SER B N 1
ATOM 1646 C CA . SER B 1 33 ? -14.273 4.828 -2.871 1 36.97 33 SER B CA 1
ATOM 1647 C C . SER B 1 33 ? -13.141 4.57 -3.852 1 36.97 33 SER B C 1
ATOM 1649 O O . SER B 1 33 ? -11.977 4.84 -3.547 1 36.97 33 SER B O 1
ATOM 1651 N N . PRO B 1 34 ? -13.398 3.996 -4.965 1 35.12 34 PRO B N 1
ATOM 1652 C CA . PRO B 1 34 ? -12.398 3.615 -5.965 1 35.12 34 PRO B CA 1
ATOM 1653 C C . PRO B 1 34 ? -11.281 4.648 -6.109 1 35.12 34 PRO B C 1
ATOM 1655 O O . PRO B 1 34 ? -11.531 5.852 -6 1 35.12 34 PRO B O 1
ATOM 1658 N N . THR B 1 35 ? -10.102 4.336 -5.723 1 38.75 35 THR B N 1
ATOM 1659 C CA . THR B 1 35 ? -8.898 5.113 -6 1 38.75 35 THR B CA 1
ATOM 1660 C C . THR B 1 35 ? -9.008 5.812 -7.352 1 38.75 35 THR B C 1
ATOM 1662 O O . THR B 1 35 ? -9.211 5.164 -8.375 1 38.75 35 THR B O 1
ATOM 1665 N N . ILE B 1 36 ? -9.523 6.973 -7.41 1 41.03 36 ILE B N 1
ATOM 1666 C CA . ILE B 1 36 ? -9.688 7.684 -8.672 1 41.03 36 ILE B CA 1
ATOM 1667 C C . ILE B 1 36 ? -8.375 7.672 -9.445 1 41.03 36 ILE B C 1
ATOM 1669 O O . ILE B 1 36 ? -8.367 7.48 -10.664 1 41.03 36 ILE B O 1
ATOM 1673 N N . GLY B 1 37 ? -7.098 7.906 -8.695 1 43.16 37 GLY B N 1
ATOM 1674 C CA . GLY B 1 37 ? -5.785 7.98 -9.312 1 43.16 37 GLY B CA 1
ATOM 1675 C C . GLY B 1 37 ? -4.648 7.797 -8.328 1 43.16 37 GLY B C 1
ATOM 1676 O O . GLY B 1 37 ? -4.879 7.633 -7.129 1 43.16 37 GLY B O 1
ATOM 1677 N N . SER B 1 38 ? -3.514 7.598 -8.789 1 51.34 38 SER B N 1
ATOM 1678 C CA . SER B 1 38 ? -2.297 7.215 -8.078 1 51.34 38 SER B CA 1
ATOM 1679 C C . SER B 1 38 ? -1.973 8.203 -6.965 1 51.34 38 SER B C 1
ATOM 1681 O O . SER B 1 38 ? -1.419 7.824 -5.93 1 51.34 38 SER B O 1
ATOM 1683 N N . ASN B 1 39 ? -2.521 9.516 -7.109 1 62.84 39 ASN B N 1
ATOM 1684 C CA . ASN B 1 39 ? -2.062 10.484 -6.117 1 62.84 39 ASN B CA 1
ATOM 1685 C C . ASN B 1 39 ? -3.232 11.18 -5.43 1 62.84 39 ASN B C 1
ATOM 1687 O O . ASN B 1 39 ? -3.049 12.195 -4.758 1 62.84 39 ASN B O 1
ATOM 1691 N N . VAL B 1 40 ? -4.473 10.797 -5.738 1 68.12 40 VAL B N 1
ATOM 1692 C CA . VAL B 1 40 ? -5.625 11.422 -5.109 1 68.12 40 VAL B CA 1
ATOM 1693 C C . VAL B 1 40 ? -6.586 10.352 -4.594 1 68.12 40 VAL B C 1
ATOM 1695 O O . VAL B 1 40 ? -6.801 9.336 -5.258 1 68.12 40 VAL B O 1
ATOM 1698 N N . GLU B 1 41 ? -7.121 10.562 -3.383 1 69.94 41 GLU B N 1
ATOM 1699 C CA . GLU B 1 41 ? -8.094 9.656 -2.791 1 69.94 41 GLU B CA 1
ATOM 1700 C C . GLU B 1 41 ? -9.289 10.414 -2.223 1 69.94 41 GLU B C 1
ATOM 1702 O O . GLU B 1 41 ? -9.125 11.492 -1.65 1 69.94 41 GLU B O 1
ATOM 1707 N N . GLU B 1 42 ? -10.406 9.914 -2.512 1 76.31 42 GLU B N 1
ATOM 1708 C CA . GLU B 1 42 ? -11.602 10.398 -1.83 1 76.31 42 GLU B CA 1
ATOM 1709 C C . GLU B 1 42 ? -11.891 9.594 -0.568 1 76.31 42 GLU B C 1
ATOM 1711 O O . GLU B 1 42 ? -11.992 8.367 -0.624 1 76.31 42 GLU B O 1
ATOM 1716 N N . ILE B 1 43 ? -11.938 10.336 0.525 1 76.38 43 ILE B N 1
ATOM 1717 C CA . ILE B 1 43 ? -12.125 9.672 1.812 1 76.38 43 ILE B CA 1
ATOM 1718 C C . ILE B 1 43 ? -13.359 10.25 2.512 1 76.38 43 ILE B C 1
ATOM 1720 O O . ILE B 1 43 ? -13.555 11.469 2.529 1 76.38 43 ILE B O 1
ATOM 1724 N N . THR B 1 44 ? -14.172 9.453 2.959 1 77.12 44 THR B N 1
ATOM 1725 C CA . THR B 1 44 ? -15.344 9.891 3.707 1 77.12 44 THR B CA 1
ATOM 1726 C C . THR B 1 44 ? -15.227 9.492 5.176 1 77.12 44 THR B C 1
ATOM 1728 O O . THR B 1 44 ? -15 8.32 5.492 1 77.12 44 THR B O 1
ATOM 1731 N N . ILE B 1 45 ? -15.289 10.5 6.008 1 74.75 45 ILE B N 1
ATOM 1732 C CA . ILE B 1 45 ? -15.258 10.305 7.453 1 74.75 45 ILE B CA 1
ATOM 1733 C C . ILE B 1 45 ? -16.531 10.883 8.078 1 74.75 45 ILE B C 1
ATOM 1735 O O . ILE B 1 45 ? -16.766 12.094 8.016 1 74.75 45 ILE B O 1
ATOM 1739 N N . ASN B 1 46 ? -17.281 10.055 8.742 1 77.38 46 ASN B N 1
ATOM 1740 C CA . ASN B 1 46 ? -18.5 10.516 9.398 1 77.38 46 ASN B CA 1
ATOM 1741 C C . ASN B 1 46 ? -19.344 11.391 8.469 1 77.38 46 ASN B C 1
ATOM 1743 O O . ASN B 1 46 ? -19.719 12.508 8.836 1 77.38 46 ASN B O 1
ATOM 1747 N N . ASN B 1 47 ? -19.562 10.992 7.195 1 78.38 47 ASN B N 1
ATOM 1748 C CA . ASN B 1 47 ? -20.406 11.625 6.191 1 78.38 47 ASN B CA 1
ATOM 1749 C C . ASN B 1 47 ? -19.781 12.914 5.664 1 78.38 47 ASN B C 1
ATOM 1751 O O . ASN B 1 47 ? -20.453 13.734 5.051 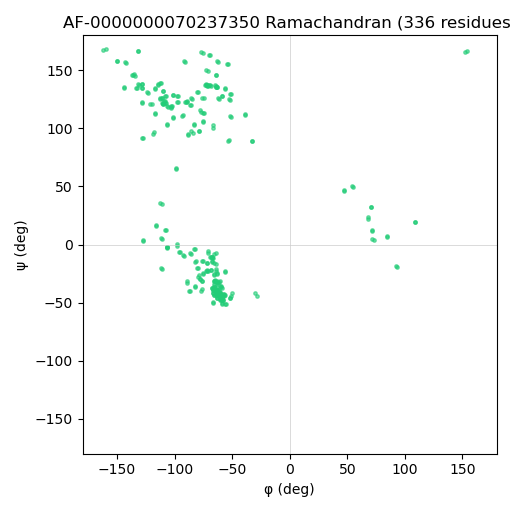1 78.38 47 ASN B O 1
ATOM 1755 N N . THR B 1 48 ? -18.641 13.156 6.117 1 83.44 48 THR B N 1
ATOM 1756 C CA . THR B 1 48 ? -17.875 14.266 5.559 1 83.44 48 THR B CA 1
ATOM 1757 C C . THR B 1 48 ? -16.891 13.766 4.508 1 83.44 48 THR B C 1
ATOM 1759 O O . THR B 1 48 ? -16.125 12.828 4.754 1 83.44 48 THR B O 1
ATOM 1762 N N . CYS B 1 49 ? -16.922 14.328 3.416 1 83.94 49 CYS B N 1
ATOM 1763 C CA . CYS B 1 49 ? -16.125 13.852 2.293 1 83.94 49 CYS B CA 1
ATOM 1764 C C . CYS B 1 49 ? -14.875 14.719 2.111 1 83.94 49 CYS B C 1
ATOM 1766 O O . CYS B 1 49 ? -14.969 15.945 2.104 1 83.94 49 CYS B O 1
ATOM 1768 N N . PHE B 1 50 ? -13.766 14.094 2.041 1 86.19 50 PHE B N 1
ATOM 1769 C CA . PHE B 1 50 ? -12.492 14.758 1.789 1 86.19 50 PHE B CA 1
ATOM 1770 C C . PHE B 1 50 ? -11.883 14.281 0.476 1 86.19 50 PHE B C 1
ATOM 1772 O O . PHE B 1 50 ? -11.922 13.086 0.163 1 86.19 50 PHE B O 1
ATOM 1779 N N . LEU B 1 51 ? -11.445 15.172 -0.258 1 84.25 51 LEU B N 1
ATOM 1780 C CA . LEU B 1 51 ? -10.586 14.883 -1.401 1 84.25 51 LEU B CA 1
ATOM 1781 C C . LEU B 1 51 ? -9.125 15.172 -1.072 1 84.25 51 LEU B C 1
ATOM 1783 O O . LEU B 1 51 ? -8.742 16.328 -0.894 1 84.25 51 LEU B O 1
ATOM 1787 N N . MET B 1 52 ? -8.344 14.141 -0.958 1 82.94 52 MET B N 1
ATOM 1788 C CA . MET B 1 52 ? -6.965 14.289 -0.499 1 82.94 52 MET B CA 1
ATOM 1789 C C . MET B 1 52 ? -5.98 14.086 -1.646 1 82.94 52 MET B C 1
ATOM 1791 O O . MET B 1 52 ? -6.008 13.047 -2.314 1 82.94 52 MET B O 1
ATOM 1795 N N . TRP B 1 53 ? -5.105 15.062 -1.787 1 79.75 53 TRP B N 1
ATOM 1796 C CA . TRP B 1 53 ? -4.121 15.047 -2.861 1 79.75 53 TRP B CA 1
ATOM 1797 C C . TRP B 1 53 ? -2.717 14.82 -2.309 1 79.75 53 TRP B C 1
ATOM 1799 O O . TRP B 1 53 ? -2.291 15.5 -1.374 1 79.75 53 TRP B O 1
ATOM 1809 N N . ASP B 1 54 ? -2.096 13.742 -2.791 1 79.56 54 ASP B N 1
ATOM 1810 C CA . ASP B 1 54 ? -0.696 13.5 -2.459 1 79.56 54 ASP B CA 1
ATOM 1811 C C . ASP B 1 54 ? 0.234 14.25 -3.414 1 79.56 54 ASP B C 1
ATOM 1813 O O . ASP B 1 54 ? 0.163 14.062 -4.629 1 79.56 54 ASP B O 1
ATOM 1817 N N . ASN B 1 55 ? 1.05 14.992 -2.832 1 72.69 55 ASN B N 1
ATOM 1818 C CA . ASN B 1 55 ? 2.012 15.742 -3.631 1 72.69 55 ASN B CA 1
ATOM 1819 C C . ASN B 1 55 ? 3.436 15.242 -3.412 1 72.69 55 ASN B C 1
ATOM 1821 O O . ASN B 1 55 ? 3.793 14.836 -2.307 1 72.69 55 ASN B O 1
ATOM 1825 N N . ARG B 1 56 ? 4.109 15.188 -4.535 1 66.69 56 ARG B N 1
ATOM 1826 C CA . ARG B 1 56 ? 5.477 14.688 -4.461 1 66.69 56 ARG B CA 1
ATOM 1827 C C . ARG B 1 56 ? 6.379 15.656 -3.707 1 66.69 56 ARG B C 1
ATOM 1829 O O . ARG B 1 56 ? 6.23 16.875 -3.832 1 66.69 56 ARG B O 1
ATOM 1836 N N . GLY B 1 57 ? 7.223 15.211 -2.844 1 67 57 GLY B N 1
ATOM 1837 C CA . GLY B 1 57 ? 8.031 16.016 -1.94 1 67 57 GLY B CA 1
ATOM 1838 C C . GLY B 1 57 ? 9.445 16.234 -2.447 1 67 57 GLY B C 1
ATOM 1839 O O . GLY B 1 57 ? 10.242 16.922 -1.804 1 67 57 GLY B O 1
ATOM 1840 N N . GLN B 1 58 ? 9.641 15.625 -3.648 1 64.69 58 GLN B N 1
ATOM 1841 C CA . GLN B 1 58 ? 10.961 15.883 -4.223 1 64.69 58 GLN B CA 1
ATOM 1842 C C . GLN B 1 58 ? 11.133 17.359 -4.543 1 64.69 58 GLN B C 1
ATOM 1844 O O . GLN B 1 58 ? 10.172 18.047 -4.922 1 64.69 58 GLN B O 1
ATOM 1849 N N . GLU B 1 59 ? 12.391 17.828 -4.375 1 68.25 59 GLU B N 1
ATOM 1850 C CA . GLU B 1 59 ? 12.695 19.25 -4.473 1 68.25 59 GLU B CA 1
ATOM 1851 C C . GLU B 1 59 ? 12.164 19.844 -5.777 1 68.25 59 GLU B C 1
ATOM 1853 O O . GLU B 1 59 ? 11.539 20.906 -5.773 1 68.25 59 GLU B O 1
ATOM 1858 N N . SER B 1 60 ? 12.383 19.188 -6.832 1 68.19 60 SER B N 1
ATOM 1859 C CA . SER B 1 60 ? 12.008 19.703 -8.148 1 68.19 60 SER B CA 1
ATOM 1860 C C . SER B 1 60 ? 10.484 19.766 -8.297 1 68.19 60 SER B C 1
ATOM 1862 O O . SER B 1 60 ? 9.977 20.469 -9.164 1 68.19 60 SER B O 1
ATOM 1864 N N . LEU B 1 61 ? 9.859 19.078 -7.379 1 67.69 61 LEU B N 1
ATOM 1865 C CA . LEU B 1 61 ? 8.414 18.984 -7.531 1 67.69 61 LEU B CA 1
ATOM 1866 C C . LEU B 1 61 ? 7.695 19.859 -6.512 1 67.69 61 LEU B C 1
ATOM 1868 O O . LEU B 1 61 ? 6.496 20.109 -6.637 1 67.69 61 LEU B O 1
ATOM 1872 N N . ARG B 1 62 ? 8.414 20.562 -5.594 1 77.56 62 ARG B N 1
ATOM 1873 C CA . ARG B 1 62 ? 7.766 21.297 -4.508 1 77.56 62 ARG B CA 1
ATOM 1874 C C . ARG B 1 62 ? 7.121 22.578 -5.02 1 77.56 62 ARG B C 1
ATOM 1876 O O . ARG B 1 62 ? 6.121 23.031 -4.469 1 77.56 62 ARG B O 1
ATOM 1883 N N . SER B 1 63 ? 7.68 23.047 -6.113 1 78.5 63 SER B N 1
ATOM 1884 C CA . SER B 1 63 ? 7.117 24.266 -6.695 1 78.5 63 SER B CA 1
ATOM 1885 C C . SER B 1 63 ? 5.727 24.016 -7.262 1 78.5 63 SER B C 1
ATOM 1887 O O . SER B 1 63 ? 4.926 24.938 -7.398 1 78.5 63 SER B O 1
ATOM 1889 N N . SER B 1 64 ? 5.414 22.781 -7.559 1 79.12 64 SER B N 1
ATOM 1890 C CA . SER B 1 64 ? 4.129 22.453 -8.156 1 79.12 64 SER B CA 1
ATOM 1891 C C . SER B 1 64 ? 3.037 22.328 -7.098 1 79.12 64 SER B C 1
ATOM 1893 O O . SER B 1 64 ? 1.851 22.266 -7.426 1 79.12 64 SER B O 1
ATOM 1895 N N . TRP B 1 65 ? 3.438 22.453 -5.836 1 86.12 65 TRP B N 1
ATOM 1896 C CA . TRP B 1 65 ? 2.439 22.359 -4.773 1 86.12 65 TRP B CA 1
ATOM 1897 C C . TRP B 1 65 ? 1.385 23.453 -4.926 1 86.12 65 TRP B C 1
ATOM 1899 O O . TRP B 1 65 ? 0.201 23.219 -4.668 1 86.12 65 TRP B O 1
ATOM 1909 N N . ASN B 1 66 ? 1.803 24.625 -5.379 1 89 66 ASN B N 1
ATOM 1910 C CA . ASN B 1 66 ? 0.926 25.781 -5.426 1 89 66 ASN B CA 1
ATOM 1911 C C . ASN B 1 66 ? -0.238 25.578 -6.387 1 89 66 ASN B C 1
ATOM 1913 O O . ASN B 1 66 ? -1.272 26.234 -6.273 1 89 66 ASN B O 1
ATOM 1917 N N . THR B 1 67 ? -0.093 24.656 -7.34 1 86.38 67 THR B N 1
ATOM 1918 C CA . THR B 1 67 ? -1.153 24.359 -8.297 1 86.38 67 THR B CA 1
ATOM 1919 C C . THR B 1 67 ? -2.328 23.672 -7.609 1 86.38 67 THR B C 1
ATOM 1921 O O . THR B 1 67 ? -3.439 23.641 -8.141 1 86.38 67 THR B O 1
ATOM 1924 N N . TYR B 1 68 ? -2.08 23.281 -6.363 1 87.62 68 TYR B N 1
ATOM 1925 C CA . TYR B 1 68 ? -3.117 22.531 -5.664 1 87.62 68 TYR B CA 1
ATOM 1926 C C . TYR B 1 68 ? -3.705 23.344 -4.523 1 87.62 68 TYR B C 1
ATOM 1928 O O . TYR B 1 68 ? -4.617 22.891 -3.826 1 87.62 68 TYR B O 1
ATOM 1936 N N . TYR B 1 69 ? -3.34 24.594 -4.367 1 93 69 TYR B N 1
ATOM 1937 C CA . TYR B 1 69 ? -3.67 25.344 -3.162 1 93 69 TYR B CA 1
ATOM 1938 C C . TYR B 1 69 ? -5.117 25.812 -3.193 1 93 69 TYR B C 1
ATOM 1940 O O . TYR B 1 69 ? -5.762 25.938 -2.15 1 93 69 TYR B O 1
ATOM 1948 N N . ALA B 1 70 ? -5.547 26.016 -4.371 1 92.88 70 ALA B N 1
ATOM 1949 C CA . ALA B 1 70 ? -6.852 26.656 -4.496 1 92.88 70 ALA B CA 1
ATOM 1950 C C . ALA B 1 70 ? 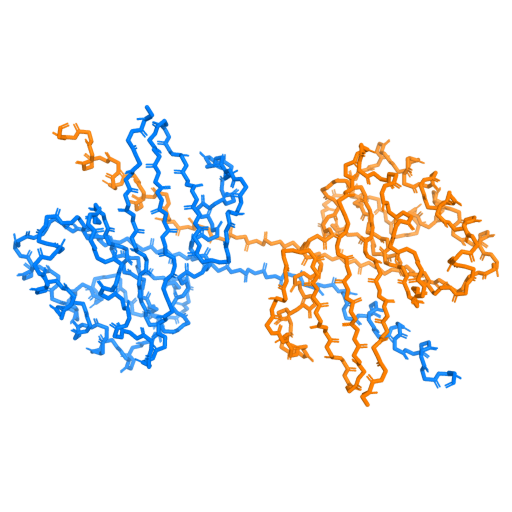-7.938 25.828 -3.807 1 92.88 70 ALA B C 1
ATOM 1952 O O . ALA B 1 70 ? -8.016 24.609 -3.998 1 92.88 70 ALA B O 1
ATOM 1953 N N . ASN B 1 71 ? -8.727 26.484 -2.916 1 92.88 71 ASN B N 1
ATOM 1954 C CA . ASN B 1 71 ? -9.898 25.938 -2.232 1 92.88 71 ASN B CA 1
ATOM 1955 C C . ASN B 1 71 ? -9.516 24.844 -1.239 1 92.88 71 ASN B C 1
ATOM 1957 O O . ASN B 1 71 ? -10.328 23.969 -0.932 1 92.88 71 ASN B O 1
ATOM 1961 N N . THR B 1 72 ? -8.305 24.891 -0.804 1 94.81 72 THR B N 1
ATOM 1962 C CA . THR B 1 72 ? -7.844 23.906 0.167 1 94.81 72 THR B CA 1
ATOM 1963 C C . THR B 1 72 ? -8.383 24.219 1.558 1 94.81 72 THR B C 1
ATOM 1965 O O . THR B 1 72 ? -8.242 25.344 2.043 1 94.81 72 THR B O 1
ATOM 1968 N N . LYS B 1 73 ? -9.008 23.25 2.105 1 95.62 73 LYS B N 1
ATOM 1969 C CA . LYS B 1 73 ? -9.555 23.422 3.449 1 95.62 73 LYS B CA 1
ATOM 1970 C C . LYS B 1 73 ? -8.508 23.078 4.512 1 95.62 73 LYS B C 1
ATOM 1972 O O . LYS B 1 73 ? -8.438 23.734 5.551 1 95.62 73 LYS B O 1
ATOM 1977 N N . PHE B 1 74 ? -7.75 22.047 4.254 1 96.75 74 PHE B N 1
ATOM 1978 C CA . PHE B 1 74 ? -6.691 21.656 5.176 1 96.75 74 PHE B CA 1
ATOM 1979 C C . PHE B 1 74 ? -5.406 21.344 4.418 1 96.75 74 PHE B C 1
ATOM 1981 O O . PHE B 1 74 ? -5.445 20.797 3.316 1 96.75 74 PHE B O 1
ATOM 1988 N N . VAL B 1 75 ? -4.328 21.641 5.031 1 96.81 75 VAL B N 1
ATOM 1989 C CA . VAL B 1 75 ? -3.012 21.188 4.605 1 96.81 75 VAL B CA 1
ATOM 1990 C C . VAL B 1 75 ? -2.445 20.219 5.637 1 96.81 75 VAL B C 1
ATOM 1992 O O . VAL B 1 75 ? -2.408 20.516 6.832 1 96.81 75 VAL B O 1
ATOM 1995 N N . ILE B 1 76 ? -2.107 19.109 5.137 1 96.62 76 ILE B N 1
ATOM 1996 C CA . ILE B 1 76 ? -1.396 18.141 5.977 1 96.62 76 ILE B CA 1
ATOM 1997 C C . ILE B 1 76 ? 0.088 18.156 5.617 1 96.62 76 ILE B C 1
ATOM 1999 O O . ILE B 1 76 ? 0.46 17.859 4.48 1 96.62 76 ILE B O 1
ATOM 2003 N N . VAL B 1 77 ? 0.897 18.516 6.578 1 97.5 77 VAL B N 1
ATOM 2004 C CA . VAL B 1 77 ? 2.346 18.453 6.414 1 97.5 77 VAL B CA 1
ATOM 2005 C C . VAL B 1 77 ? 2.908 17.234 7.129 1 97.5 77 VAL B C 1
ATOM 2007 O O . VAL B 1 77 ? 2.732 17.078 8.344 1 97.5 77 VAL B O 1
ATOM 2010 N N . VAL B 1 78 ? 3.518 16.391 6.355 1 95.62 78 VAL B N 1
ATOM 2011 C CA . VAL B 1 78 ? 4.121 15.195 6.934 1 95.62 78 VAL B CA 1
ATOM 2012 C C . VAL B 1 78 ? 5.613 15.422 7.156 1 95.62 78 VAL B C 1
ATOM 2014 O O . VAL B 1 78 ? 6.344 15.75 6.219 1 95.62 78 VAL B O 1
ATOM 2017 N N . VAL B 1 79 ? 6.043 15.273 8.391 1 97.25 79 VAL B N 1
ATOM 2018 C CA . VAL B 1 79 ? 7.441 15.461 8.766 1 97.25 79 VAL B CA 1
ATOM 2019 C C . VAL B 1 79 ? 8.055 14.109 9.148 1 97.25 79 VAL B C 1
ATOM 2021 O O . VAL B 1 79 ? 7.496 13.383 9.969 1 97.25 79 VAL B O 1
ATOM 2024 N N . ASP B 1 80 ? 9.156 13.805 8.492 1 93.56 80 ASP B N 1
ATOM 2025 C CA . ASP B 1 80 ? 9.938 12.641 8.883 1 93.56 80 ASP B CA 1
ATOM 2026 C C . ASP B 1 80 ? 10.734 12.914 10.164 1 93.56 80 ASP B C 1
ATOM 2028 O O . ASP B 1 80 ? 11.734 13.633 10.133 1 93.56 80 ASP B O 1
ATOM 2032 N N . SER B 1 81 ? 10.289 12.344 11.273 1 97.38 81 SER B N 1
ATOM 2033 C CA . SER B 1 81 ? 10.898 12.617 12.57 1 97.38 81 SER B CA 1
ATOM 2034 C C . SER B 1 81 ? 12.32 12.078 12.648 1 97.38 81 SER B C 1
ATOM 2036 O O . SER B 1 81 ? 13.055 12.375 13.594 1 97.38 81 SER B O 1
ATOM 2038 N N . THR B 1 82 ? 12.719 11.273 11.703 1 94.69 82 THR B N 1
ATOM 2039 C CA . THR B 1 82 ? 14.07 10.734 11.695 1 94.69 82 THR B CA 1
ATOM 2040 C C . THR B 1 82 ? 15.008 11.617 10.883 1 94.69 82 THR B C 1
ATOM 2042 O O . THR B 1 82 ? 16.219 11.398 10.867 1 94.69 82 THR B O 1
ATOM 2045 N N . ASP B 1 83 ? 14.469 12.555 10.18 1 92.94 83 ASP B N 1
ATOM 2046 C CA . ASP B 1 83 ? 15.242 13.375 9.242 1 92.94 83 ASP B CA 1
ATOM 2047 C C . ASP B 1 83 ? 15.609 14.719 9.875 1 92.94 83 ASP B C 1
ATOM 2049 O O . ASP B 1 83 ? 15.242 15.773 9.352 1 92.94 83 ASP B O 1
ATOM 2053 N N . ARG B 1 84 ? 16.391 14.672 10.875 1 94.44 84 ARG B N 1
ATOM 2054 C CA . ARG B 1 84 ? 16.797 15.867 11.594 1 94.44 84 ARG B CA 1
ATOM 2055 C C . ARG B 1 84 ? 17.578 16.812 10.688 1 94.44 84 ARG B C 1
ATOM 2057 O O . ARG B 1 84 ? 17.484 18.031 10.836 1 94.44 84 ARG B O 1
ATOM 2064 N N . GLU B 1 85 ? 18.297 16.328 9.789 1 94.38 85 GLU B N 1
ATOM 2065 C CA . GLU B 1 85 ? 19.188 17.109 8.93 1 94.38 85 GLU B CA 1
ATOM 2066 C C . GLU B 1 85 ? 18.391 18.047 8.023 1 94.38 85 GLU B C 1
ATOM 2068 O O . GLU B 1 85 ? 18.875 19.109 7.645 1 94.38 85 GLU B O 1
ATOM 2073 N N . ARG B 1 86 ? 17.172 17.703 7.742 1 94.31 86 ARG B N 1
ATOM 2074 C CA . ARG B 1 86 ? 16.453 18.5 6.754 1 94.31 86 ARG B CA 1
ATOM 2075 C C . ARG B 1 86 ? 15.25 19.188 7.387 1 94.31 86 ARG B C 1
ATOM 2077 O O . ARG B 1 86 ? 14.398 19.734 6.684 1 94.31 86 ARG B O 1
ATOM 2084 N N . ILE B 1 87 ? 15.258 19.25 8.656 1 96.75 87 ILE B N 1
ATOM 2085 C CA . ILE B 1 87 ? 14.117 19.859 9.328 1 96.75 87 ILE B CA 1
ATOM 2086 C C . ILE B 1 87 ? 14.047 21.344 8.977 1 96.75 87 ILE B C 1
ATOM 2088 O O . ILE B 1 87 ? 12.953 21.922 8.891 1 96.75 87 ILE B O 1
ATOM 2092 N N . SER B 1 88 ? 15.156 21.969 8.742 1 96.75 88 SER B N 1
ATOM 2093 C CA . SER B 1 88 ? 15.18 23.375 8.359 1 96.75 88 SER B CA 1
ATOM 2094 C C . SER B 1 88 ? 14.539 23.594 6.992 1 96.75 88 SER B C 1
ATOM 2096 O O . SER B 1 88 ? 13.867 24.609 6.766 1 96.75 88 SER B O 1
ATOM 2098 N N . ILE B 1 89 ? 14.742 22.688 6.078 1 95 89 ILE B N 1
ATOM 2099 C CA . ILE B 1 89 ? 14.102 22.75 4.766 1 95 89 ILE B CA 1
ATOM 2100 C C . ILE B 1 89 ? 12.586 22.656 4.926 1 95 89 ILE B C 1
ATOM 2102 O O . ILE B 1 89 ? 11.844 23.391 4.285 1 95 89 ILE B O 1
ATOM 2106 N N . THR B 1 90 ? 12.156 21.766 5.797 1 95.81 90 THR B N 1
ATOM 2107 C CA . THR B 1 90 ? 10.734 21.609 6.074 1 95.81 90 THR B CA 1
ATOM 2108 C C . THR B 1 90 ? 10.148 22.922 6.582 1 95.81 90 THR B C 1
ATOM 2110 O O . THR B 1 90 ? 9.062 23.344 6.152 1 95.81 90 THR B O 1
ATOM 2113 N N . ARG B 1 91 ? 10.859 23.562 7.465 1 97.31 91 ARG B N 1
ATOM 2114 C CA . ARG B 1 91 ? 10.406 24.844 8 1 97.31 91 ARG B CA 1
ATOM 2115 C C . ARG B 1 91 ? 10.266 25.875 6.895 1 97.31 91 ARG B C 1
ATOM 2117 O O . ARG B 1 91 ? 9.25 26.562 6.805 1 97.31 91 ARG B O 1
ATOM 2124 N N . GLU B 1 92 ? 11.258 25.938 6.086 1 96.44 92 GLU B N 1
ATOM 2125 C CA . GLU B 1 92 ? 11.242 26.906 4.992 1 96.44 92 GLU B CA 1
ATOM 2126 C C . GLU B 1 92 ? 10.055 26.672 4.062 1 96.44 92 GLU B C 1
ATOM 2128 O O . GLU B 1 92 ? 9.336 27.609 3.715 1 96.44 92 GLU B O 1
ATOM 2133 N N . GLU B 1 93 ? 9.867 25.438 3.688 1 94.31 93 GLU B N 1
ATOM 2134 C CA . GLU B 1 93 ? 8.766 25.094 2.793 1 94.31 93 GLU B CA 1
ATOM 2135 C C . GLU B 1 93 ? 7.414 25.375 3.447 1 94.31 93 GLU B C 1
ATOM 2137 O O . GLU B 1 93 ? 6.477 25.828 2.783 1 94.31 93 GLU B O 1
ATOM 2142 N N . LEU B 1 94 ? 7.344 25.078 4.703 1 96.38 94 LEU B N 1
ATOM 2143 C CA . LEU B 1 94 ? 6.117 25.312 5.461 1 96.38 94 LEU B CA 1
ATOM 2144 C C . LEU B 1 94 ? 5.723 26.781 5.422 1 96.38 94 LEU B C 1
ATOM 2146 O O . LEU B 1 94 ? 4.594 27.125 5.047 1 96.38 94 LEU B O 1
ATOM 2150 N N . TYR B 1 95 ? 6.605 27.672 5.723 1 96.56 95 TYR B N 1
ATOM 2151 C CA . TYR B 1 95 ? 6.27 29.094 5.832 1 96.56 95 TYR B CA 1
ATOM 2152 C C . TYR B 1 95 ? 6.102 29.719 4.453 1 96.56 95 TYR B C 1
ATOM 2154 O O . TYR B 1 95 ? 5.297 30.641 4.273 1 96.56 95 TYR B O 1
ATOM 2162 N N . LYS B 1 96 ? 6.871 29.188 3.469 1 94.62 96 LYS B N 1
ATOM 2163 C CA . LYS B 1 96 ? 6.613 29.594 2.092 1 94.62 96 LYS B CA 1
ATOM 2164 C C . LYS B 1 96 ? 5.18 29.266 1.681 1 94.62 96 LYS B C 1
ATOM 2166 O O . LYS B 1 96 ? 4.5 30.094 1.079 1 94.62 96 LYS B O 1
ATOM 2171 N N . MET B 1 97 ? 4.766 28.109 2.033 1 94.56 97 MET B N 1
ATOM 2172 C CA . MET B 1 97 ? 3.42 27.641 1.707 1 94.56 97 MET B CA 1
ATOM 2173 C C . MET B 1 97 ? 2.371 28.469 2.445 1 94.56 97 MET B C 1
ATOM 2175 O O . MET B 1 97 ? 1.388 28.906 1.849 1 94.56 97 MET B O 1
ATOM 2179 N N . LEU B 1 98 ? 2.613 28.781 3.684 1 94.94 98 LEU B N 1
ATOM 2180 C CA . LEU B 1 98 ? 1.644 29.484 4.512 1 94.94 98 LEU B CA 1
ATOM 2181 C C . LEU B 1 98 ? 1.51 30.938 4.07 1 94.94 98 LEU B C 1
ATOM 2183 O O . LEU B 1 98 ? 0.499 31.594 4.352 1 94.94 98 LEU B O 1
ATOM 2187 N N . ALA B 1 99 ? 2.51 31.453 3.406 1 94.75 99 ALA B N 1
ATOM 2188 C CA . ALA B 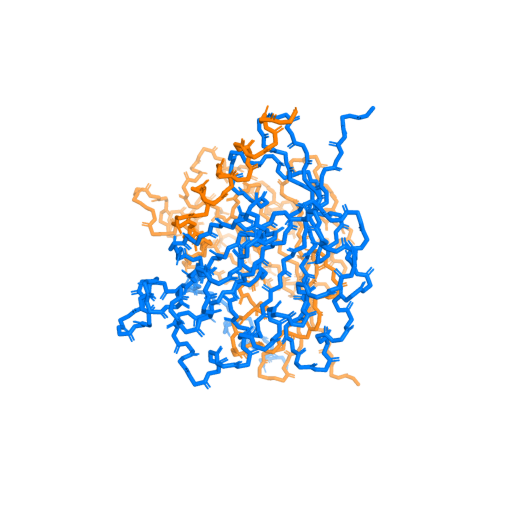1 99 ? 2.496 32.844 2.934 1 94.75 99 ALA B CA 1
ATOM 2189 C C . ALA B 1 99 ? 1.61 33 1.699 1 94.75 99 ALA B C 1
ATOM 2191 O O . ALA B 1 99 ? 1.261 34.094 1.309 1 94.75 99 ALA B O 1
ATOM 2192 N N . HIS B 1 100 ? 1.251 31.938 1.106 1 94.5 100 HIS B N 1
ATOM 2193 C CA . HIS B 1 100 ? 0.447 31.984 -0.109 1 94.5 100 HIS B CA 1
ATOM 2194 C C . HIS B 1 100 ? -0.994 32.375 0.198 1 94.5 100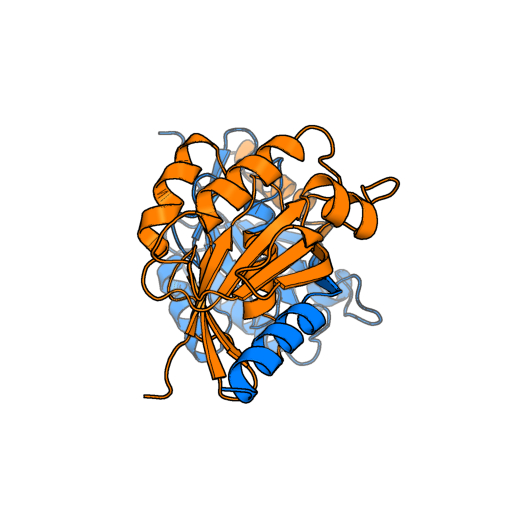 HIS B C 1
ATOM 2196 O O . HIS B 1 100 ? -1.598 31.859 1.139 1 94.5 100 HIS B O 1
ATOM 2202 N N . GLU B 1 101 ? -1.545 33.219 -0.605 1 94.5 101 GLU B N 1
ATOM 2203 C CA . GLU B 1 101 ? -2.855 33.812 -0.35 1 94.5 101 GLU B CA 1
ATOM 2204 C C . GLU B 1 101 ? -3.951 32.75 -0.369 1 94.5 101 GLU B C 1
ATOM 2206 O O . GLU B 1 101 ? -4.93 32.844 0.374 1 94.5 101 GLU B O 1
ATOM 2211 N N . TYR B 1 102 ? -3.787 31.719 -1.148 1 93.81 102 TYR B N 1
ATOM 2212 C CA . TYR B 1 102 ? -4.82 30.703 -1.299 1 93.81 102 TYR B CA 1
ATOM 2213 C C . TYR B 1 102 ? -4.934 29.844 -0.04 1 93.81 102 TYR B C 1
ATOM 2215 O O . TYR B 1 102 ? -5.93 29.156 0.157 1 93.81 102 TYR B O 1
ATOM 2223 N N . LEU B 1 103 ? -3.947 29.859 0.876 1 95.75 103 LEU B N 1
ATOM 2224 C CA . LEU B 1 103 ? -3.941 29 2.047 1 95.75 103 LEU B CA 1
ATOM 2225 C C . LEU B 1 103 ? -4.223 29.797 3.316 1 95.75 103 LEU B C 1
ATOM 2227 O O . LEU B 1 103 ? -4.078 29.266 4.426 1 95.75 103 LEU B O 1
ATOM 2231 N N . ARG B 1 104 ? -4.648 30.984 3.186 1 93.94 104 ARG B N 1
ATOM 2232 C CA . ARG B 1 104 ? -4.828 31.891 4.316 1 93.94 104 ARG B CA 1
ATOM 2233 C C . ARG B 1 104 ? -5.844 31.344 5.309 1 93.94 104 ARG B C 1
ATOM 2235 O O . ARG B 1 104 ? -5.691 31.5 6.52 1 93.94 104 ARG B O 1
ATOM 2242 N N . LYS B 1 105 ? -6.816 30.625 4.828 1 93.5 105 LYS B N 1
ATOM 2243 C CA . LYS B 1 105 ? -7.879 30.141 5.711 1 93.5 105 LYS B CA 1
ATOM 2244 C C . LYS B 1 105 ? -7.746 28.656 5.98 1 93.5 105 LYS B C 1
ATOM 2246 O O . LYS B 1 105 ? -8.57 28.062 6.688 1 93.5 105 LYS B O 1
ATOM 2251 N N . ALA B 1 106 ? -6.805 28.047 5.371 1 96.31 106 ALA B N 1
ATOM 2252 C CA . ALA B 1 106 ? -6.648 26.609 5.504 1 96.31 106 ALA B CA 1
ATOM 2253 C C . ALA B 1 106 ? -6.168 26.234 6.902 1 96.31 106 ALA B C 1
ATOM 2255 O O . ALA B 1 106 ? -5.32 26.922 7.48 1 96.31 106 ALA B O 1
ATOM 2256 N N . GLY B 1 107 ? -6.797 25.125 7.488 1 97.25 107 GLY B N 1
ATOM 2257 C CA . GLY B 1 107 ? -6.23 24.547 8.695 1 97.25 107 GLY B CA 1
ATOM 2258 C C . GLY B 1 107 ? -4.945 23.781 8.438 1 97.25 107 GLY B C 1
ATOM 2259 O O . GLY B 1 107 ? -4.746 23.234 7.348 1 97.25 107 GLY B O 1
ATOM 2260 N N . LEU B 1 108 ? -4.094 23.766 9.422 1 97.94 108 LEU B N 1
ATOM 2261 C CA . LEU B 1 108 ? -2.783 23.141 9.273 1 97.94 108 LEU B CA 1
ATOM 2262 C C . LEU B 1 108 ? -2.633 21.953 10.227 1 97.94 108 LEU B C 1
ATOM 2264 O O . LEU B 1 108 ? -2.652 22.141 11.445 1 97.94 108 LEU B O 1
ATOM 2268 N N . LEU B 1 109 ? -2.551 20.781 9.656 1 98.06 109 LEU B N 1
ATOM 2269 C CA . LEU B 1 109 ? -2.266 19.578 10.43 1 98.06 109 LEU B CA 1
ATOM 2270 C C . LEU B 1 109 ? -0.859 19.062 10.133 1 98.06 109 LEU B C 1
ATOM 2272 O O . LEU B 1 109 ? -0.508 18.828 8.977 1 98.06 109 LEU B O 1
ATOM 2276 N N . ILE B 1 110 ? -0.038 18.922 11.148 1 98.5 110 ILE B N 1
ATOM 2277 C CA . ILE B 1 110 ? 1.313 18.391 11 1 98.5 110 ILE B CA 1
ATOM 2278 C C . ILE B 1 110 ? 1.371 16.969 11.555 1 98.5 110 ILE B C 1
ATOM 2280 O O . ILE B 1 110 ? 1.05 16.734 12.727 1 98.5 110 ILE B O 1
ATOM 2284 N N . PHE B 1 111 ? 1.694 16.016 10.719 1 97.44 111 PHE B N 1
ATOM 2285 C CA . PHE B 1 111 ? 1.99 14.672 11.188 1 97.44 111 PHE B CA 1
ATOM 2286 C C . PHE B 1 111 ? 3.488 14.492 11.406 1 97.44 111 PHE B C 1
ATOM 2288 O O . PHE B 1 111 ? 4.27 14.523 10.453 1 97.44 111 PHE B O 1
ATOM 2295 N N . ALA B 1 112 ? 3.852 14.367 12.695 1 98.19 112 ALA B N 1
ATOM 2296 C CA . ALA B 1 112 ? 5.203 13.906 13.008 1 98.19 112 ALA B CA 1
ATOM 2297 C C . ALA B 1 112 ? 5.312 12.391 12.859 1 98.19 112 ALA B C 1
ATOM 2299 O O . ALA B 1 112 ? 4.969 11.648 13.781 1 98.19 112 ALA B O 1
ATOM 2300 N N . ASN B 1 113 ? 5.824 11.938 11.68 1 94.94 113 ASN B N 1
ATOM 2301 C CA . ASN B 1 113 ? 5.801 10.531 11.312 1 94.94 113 ASN B CA 1
ATOM 2302 C C . ASN B 1 113 ? 7.066 9.812 11.766 1 94.94 113 ASN B C 1
ATOM 2304 O O . ASN B 1 113 ? 8.094 10.445 12.008 1 94.94 113 ASN B O 1
ATOM 2308 N N . LYS B 1 114 ? 7.031 8.555 11.922 1 89.81 114 LYS B N 1
ATOM 2309 C CA . LYS B 1 114 ? 8.133 7.656 12.273 1 89.81 114 LYS B CA 1
ATOM 2310 C C . LYS B 1 114 ? 8.555 7.852 13.719 1 89.81 114 LYS B C 1
ATOM 2312 O O . LYS B 1 114 ? 9.75 7.793 14.039 1 89.81 114 LYS B O 1
ATOM 2317 N N . GLN B 1 115 ? 7.516 8.195 14.523 1 94.62 115 GLN B N 1
ATOM 2318 C CA . GLN B 1 115 ? 7.77 8.414 15.938 1 94.62 115 GLN B CA 1
ATOM 2319 C C . GLN B 1 115 ? 8.156 7.113 16.641 1 94.62 115 GLN B C 1
ATOM 2321 O O . GLN B 1 115 ? 8.641 7.129 17.766 1 94.62 115 GLN B O 1
ATOM 2326 N N . ASP B 1 116 ? 8.016 5.996 16 1 88.81 116 ASP B N 1
ATOM 2327 C CA . ASP B 1 116 ? 8.383 4.695 16.562 1 88.81 116 ASP B CA 1
ATOM 2328 C C . ASP B 1 116 ? 9.883 4.453 16.453 1 88.81 116 ASP B C 1
ATOM 2330 O O . ASP B 1 116 ? 10.422 3.559 17.109 1 88.81 116 ASP B O 1
ATOM 2334 N N . VAL B 1 117 ? 10.492 5.156 15.594 1 88.44 117 VAL B N 1
ATOM 2335 C CA . VAL B 1 117 ? 11.922 4.949 15.359 1 88.44 117 VAL B CA 1
ATOM 2336 C C . VAL B 1 117 ? 12.719 5.488 16.547 1 88.44 117 VAL B C 1
ATOM 2338 O O . VAL B 1 117 ? 12.438 6.578 17.047 1 88.44 117 VAL B O 1
ATOM 2341 N N . LYS B 1 118 ? 13.672 4.699 16.891 1 90.5 118 LYS B N 1
ATOM 2342 C CA . LYS B 1 118 ? 14.523 5.09 18.016 1 90.5 118 LYS B CA 1
ATOM 2343 C C . LYS B 1 118 ? 15.297 6.363 17.688 1 90.5 118 LYS B C 1
ATOM 2345 O O . LYS B 1 118 ? 15.812 6.523 16.594 1 90.5 118 LYS B O 1
ATOM 2350 N N . GLU B 1 119 ? 15.367 7.359 18.656 1 93.69 119 GLU B N 1
ATOM 2351 C CA . GLU B 1 119 ? 16.156 8.578 18.625 1 93.69 119 GLU B CA 1
ATOM 2352 C C . GLU B 1 119 ? 15.602 9.578 17.609 1 93.69 119 GLU B C 1
ATOM 2354 O O . GLU B 1 119 ? 16.328 10.453 17.125 1 93.69 119 GLU B O 1
ATOM 2359 N N . CYS B 1 120 ? 14.453 9.344 17.125 1 95.88 120 CYS B N 1
ATOM 2360 C CA . CYS B 1 120 ? 13.836 10.336 16.25 1 95.88 120 CYS B CA 1
ATOM 2361 C C . CYS B 1 120 ? 13.586 11.641 16.984 1 95.88 120 CYS B C 1
ATOM 2363 O O . CYS B 1 120 ? 13.656 11.688 18.219 1 95.88 120 CYS B O 1
ATOM 2365 N N . ILE B 1 121 ? 13.461 12.766 16.281 1 96.94 121 ILE B N 1
ATOM 2366 C CA . ILE B 1 121 ? 13.094 14.039 16.891 1 96.94 121 ILE B CA 1
ATOM 2367 C C . ILE B 1 121 ? 11.672 13.945 17.453 1 96.94 121 ILE B C 1
ATOM 2369 O O . ILE B 1 121 ? 10.781 13.398 16.797 1 96.94 121 ILE B O 1
ATOM 2373 N N . THR B 1 122 ? 11.5 14.492 18.672 1 97.25 122 THR B N 1
ATOM 2374 C CA . THR B 1 122 ? 10.195 14.406 19.328 1 97.25 122 THR B CA 1
ATOM 2375 C C . THR B 1 122 ? 9.227 15.414 18.719 1 97.25 122 THR B C 1
ATOM 2377 O O . THR B 1 122 ? 9.633 16.344 18.031 1 97.25 122 THR B O 1
ATOM 2380 N N . VAL B 1 123 ? 7.973 15.219 19.016 1 97.81 123 VAL B N 1
ATOM 2381 C CA . VAL B 1 123 ? 6.918 16.125 18.562 1 97.81 123 VAL B CA 1
ATOM 2382 C C . VAL B 1 123 ? 7.203 17.547 19.078 1 97.81 123 VAL B C 1
ATOM 2384 O O . VAL B 1 123 ? 7.066 18.516 18.328 1 97.81 123 VAL B O 1
ATOM 2387 N N . ALA B 1 124 ? 7.578 17.609 20.359 1 97.81 124 ALA B N 1
ATOM 2388 C CA . ALA B 1 124 ? 7.891 18.906 20.953 1 97.81 124 ALA B CA 1
ATOM 2389 C C . ALA B 1 124 ? 9.047 19.578 20.234 1 97.81 124 ALA B C 1
ATOM 2391 O O . ALA B 1 124 ? 8.992 20.781 19.938 1 97.81 124 ALA B O 1
ATOM 2392 N N . GLU B 1 125 ? 10.07 18.828 19.891 1 98.19 125 GLU B N 1
ATOM 2393 C CA . GLU B 1 125 ? 11.219 19.359 19.172 1 98.19 125 GLU B CA 1
ATOM 2394 C C . GLU B 1 125 ? 10.828 19.812 17.766 1 98.19 125 GLU B C 1
ATOM 2396 O O . GLU B 1 125 ? 11.266 20.859 17.297 1 98.19 125 GLU B O 1
ATOM 2401 N N . ILE B 1 126 ? 10.039 19.031 17.094 1 98.38 126 ILE B N 1
ATOM 2402 C CA . ILE B 1 126 ? 9.578 19.391 15.758 1 98.38 126 ILE B CA 1
ATOM 2403 C C . ILE B 1 126 ? 8.797 20.703 15.82 1 98.38 126 ILE B C 1
ATOM 2405 O O . ILE B 1 126 ? 9.016 21.594 14.992 1 98.38 126 ILE B O 1
ATOM 2409 N N . SER B 1 127 ? 7.898 20.844 16.781 1 98.19 127 SER B N 1
ATOM 2410 C CA . SER B 1 127 ? 7.137 22.078 16.953 1 98.19 127 SER B CA 1
ATOM 2411 C C . SER B 1 127 ? 8.062 23.281 17.156 1 98.19 127 SER B C 1
ATOM 2413 O O . SER B 1 127 ? 7.828 24.344 16.578 1 98.19 127 SER B O 1
ATOM 2415 N N . GLN B 1 128 ? 9.062 23.078 17.938 1 98.25 128 GLN B N 1
ATOM 2416 C CA . GLN B 1 128 ? 10.023 24.141 18.203 1 98.25 128 GLN B CA 1
ATOM 2417 C C . GLN B 1 128 ? 10.812 24.484 16.938 1 98.25 128 GLN B C 1
ATOM 2419 O O . GLN B 1 128 ? 10.953 25.656 16.594 1 98.25 128 GLN B O 1
ATOM 2424 N N . PHE B 1 129 ? 11.367 23.469 16.266 1 97.94 129 PHE B N 1
ATOM 2425 C CA . PHE B 1 129 ? 12.164 23.688 15.062 1 97.94 129 PHE B CA 1
ATOM 2426 C C . PHE B 1 129 ? 11.344 24.391 13.992 1 97.94 129 PHE B C 1
ATOM 2428 O O . PHE B 1 129 ? 11.859 25.266 13.281 1 97.94 129 PHE B O 1
ATOM 2435 N N . LEU B 1 130 ? 10.094 24.047 13.906 1 98.12 130 LEU B N 1
ATOM 2436 C CA . LEU B 1 130 ? 9.234 24.609 12.883 1 98.12 130 LEU B CA 1
ATOM 2437 C C . LEU B 1 130 ? 8.625 25.922 13.352 1 98.12 130 LEU B C 1
ATOM 2439 O O . LEU B 1 130 ? 7.953 26.625 12.578 1 98.12 130 LEU B O 1
ATOM 2443 N N . LYS B 1 131 ? 8.805 26.312 14.625 1 98.06 131 LYS B N 1
ATOM 2444 C CA . LYS B 1 131 ? 8.25 27.531 15.219 1 98.06 131 LYS B CA 1
ATOM 2445 C C . LYS B 1 131 ? 6.742 27.594 15.031 1 98.06 131 LYS B C 1
ATOM 2447 O O . LYS B 1 131 ? 6.211 28.625 14.578 1 98.06 131 LYS B O 1
ATOM 2452 N N . LEU B 1 132 ? 6.125 26.484 15.398 1 98 132 LEU B N 1
ATOM 2453 C CA . LEU B 1 132 ? 4.691 26.391 15.156 1 98 132 LEU B CA 1
ATOM 2454 C C . LEU B 1 132 ? 3.928 27.406 16 1 98 132 LEU B C 1
ATOM 2456 O O . LEU B 1 132 ? 2.91 27.953 15.562 1 98 132 LEU B O 1
ATOM 2460 N N . THR B 1 133 ? 4.336 27.688 17.188 1 97.31 133 THR B N 1
ATOM 2461 C CA . THR B 1 133 ? 3.664 28.625 18.094 1 97.31 133 THR B CA 1
ATOM 2462 C C . THR B 1 133 ? 3.691 30.047 17.531 1 97.31 133 THR B C 1
ATOM 2464 O O . THR B 1 133 ? 2.943 30.906 17.984 1 97.31 133 THR B O 1
ATOM 2467 N N . SER B 1 134 ? 4.535 30.312 16.578 1 96.94 134 SER B N 1
ATOM 2468 C CA . SER B 1 134 ? 4.617 31.625 15.945 1 96.94 134 SER B CA 1
ATOM 2469 C C . SER B 1 134 ? 3.545 31.797 14.875 1 96.94 134 SER B C 1
ATOM 2471 O O . SER B 1 134 ? 3.334 32.906 14.367 1 96.94 134 SER B O 1
ATOM 2473 N N . ILE B 1 135 ? 2.973 30.672 14.523 1 96.75 135 ILE B N 1
ATOM 2474 C CA . ILE B 1 135 ? 1.899 30.734 13.531 1 96.75 135 ILE B CA 1
ATOM 2475 C C . ILE B 1 135 ? 0.626 31.266 14.195 1 96.75 135 ILE B C 1
ATOM 2477 O O . ILE B 1 135 ? 0.024 30.594 15.031 1 96.75 135 ILE B O 1
ATOM 2481 N N . LYS B 1 136 ? 0.187 32.438 13.805 1 93.88 136 LYS B N 1
ATOM 2482 C CA . LYS B 1 136 ? -0.95 33.094 14.453 1 93.88 136 LYS B CA 1
ATOM 2483 C C . LYS B 1 136 ? -2.158 33.156 13.523 1 93.88 136 LYS B C 1
ATOM 2485 O O . LYS B 1 136 ? -3.301 33.188 13.984 1 93.88 136 LYS B O 1
ATOM 2490 N N . ASP B 1 137 ? -1.963 33.031 12.289 1 93.69 137 ASP B N 1
ATOM 2491 C CA . ASP B 1 137 ? -3.02 33.281 11.312 1 93.69 137 ASP B CA 1
ATOM 2492 C C . ASP B 1 137 ? -3.699 31.984 10.906 1 93.69 137 ASP B C 1
ATOM 2494 O O . ASP B 1 137 ? -4.633 31.984 10.102 1 93.69 137 ASP B O 1
ATOM 2498 N N . HIS B 1 138 ? -3.176 30.859 11.359 1 95.69 138 HIS B N 1
ATOM 2499 C CA . HIS B 1 138 ? -3.732 29.547 11.039 1 95.69 138 HIS B CA 1
ATOM 2500 C C . HIS B 1 138 ? -3.965 28.734 12.305 1 95.69 138 HIS B C 1
ATOM 2502 O O . HIS B 1 138 ? -3.152 28.766 13.234 1 95.69 138 HIS B O 1
ATOM 2508 N N . GLN B 1 139 ? -5.082 28.078 12.305 1 95.88 139 GLN B N 1
ATOM 2509 C CA . GLN B 1 139 ? -5.199 27.016 13.297 1 95.88 139 GLN B CA 1
ATOM 2510 C C . GLN B 1 139 ? -4.316 25.828 12.93 1 95.88 139 GLN B C 1
ATOM 2512 O O . GLN B 1 139 ? -4.227 25.453 11.758 1 95.88 139 GLN B O 1
ATOM 2517 N N . TRP B 1 140 ? -3.664 25.312 13.891 1 97.69 140 TRP B N 1
ATOM 2518 C CA . TRP B 1 140 ? -2.787 24.188 13.578 1 97.69 140 TRP B CA 1
ATOM 2519 C C . TRP B 1 140 ? -2.801 23.156 14.703 1 97.69 140 TRP B C 1
ATOM 2521 O O . TRP B 1 140 ? -3.23 23.453 15.82 1 97.69 140 TRP B O 1
ATOM 2531 N N . HIS B 1 141 ? -2.459 21.969 14.359 1 98.25 141 HIS B N 1
ATOM 2532 C CA . HIS B 1 141 ? -2.291 20.844 15.266 1 98.25 141 HIS B CA 1
ATOM 2533 C C . HIS B 1 141 ? -1.141 19.938 14.82 1 98.25 141 HIS B C 1
ATOM 2535 O O . HIS B 1 141 ? -0.985 19.672 13.625 1 98.25 141 HIS B O 1
ATOM 2541 N N . ILE B 1 142 ? -0.34 19.562 15.781 1 98.56 142 ILE B N 1
ATOM 2542 C CA . ILE B 1 142 ? 0.714 18.594 15.484 1 98.56 142 ILE B CA 1
ATOM 2543 C C . ILE B 1 142 ? 0.398 17.266 16.156 1 98.56 142 ILE B C 1
ATOM 2545 O O . ILE B 1 142 ? -0.032 17.234 17.312 1 98.56 142 ILE B O 1
ATOM 2549 N N . GLN B 1 143 ? 0.502 16.188 15.406 1 97.5 143 GLN B N 1
ATOM 2550 C CA . GLN B 1 143 ? 0.123 14.852 15.844 1 97.5 143 GLN B CA 1
ATOM 2551 C C . GLN B 1 143 ? 1.257 13.859 15.609 1 97.5 143 GLN B C 1
ATOM 2553 O O . GLN B 1 143 ? 1.753 13.727 14.484 1 97.5 143 GLN B O 1
ATOM 2558 N N . ALA B 1 144 ? 1.661 13.203 16.75 1 97.31 144 ALA B N 1
ATOM 2559 C CA . ALA B 1 144 ? 2.584 12.078 16.594 1 97.31 144 ALA B CA 1
ATOM 2560 C C . ALA B 1 144 ? 1.934 10.938 15.82 1 97.31 144 ALA B C 1
ATOM 2562 O O . ALA B 1 144 ? 0.757 10.625 16.016 1 97.31 144 ALA B O 1
ATOM 2563 N N . CYS B 1 145 ? 2.703 10.359 14.859 1 93.5 145 CYS B N 1
ATOM 2564 C CA . CYS B 1 145 ? 2.135 9.195 14.18 1 93.5 145 CYS B CA 1
ATOM 2565 C C . CYS B 1 145 ? 3.23 8.242 13.727 1 93.5 145 CYS B C 1
ATOM 2567 O O . CYS B 1 145 ? 4.414 8.586 13.75 1 93.5 145 CYS B O 1
ATOM 2569 N N . CYS B 1 146 ? 2.898 7.062 13.523 1 88.56 146 CYS B N 1
ATOM 2570 C CA . CYS B 1 146 ? 3.701 6.008 12.914 1 88.56 146 CYS B CA 1
ATOM 2571 C C . CYS B 1 146 ? 2.943 5.332 11.781 1 88.56 146 CYS B C 1
ATOM 2573 O O . CYS B 1 146 ? 2.07 4.492 12.023 1 88.56 146 CYS B O 1
ATOM 2575 N N . ALA B 1 147 ? 3.201 5.922 10.648 1 78.44 147 ALA B N 1
ATOM 2576 C CA . ALA B 1 147 ? 2.596 5.297 9.477 1 78.44 147 ALA B CA 1
ATOM 2577 C C . ALA B 1 147 ? 3.646 4.57 8.641 1 78.44 147 ALA B C 1
ATOM 2579 O O . ALA B 1 147 ? 4.578 5.195 8.125 1 78.44 147 ALA B O 1
ATOM 2580 N N . TYR B 1 148 ? 3.715 3.398 8.688 1 67.19 148 TYR B N 1
ATOM 2581 C CA . TYR B 1 148 ? 4.629 2.646 7.84 1 67.19 148 TYR B CA 1
ATOM 2582 C C . TYR B 1 148 ? 3.949 1.401 7.277 1 67.19 148 TYR B C 1
ATOM 2584 O O . TYR B 1 148 ? 2.918 0.963 7.793 1 67.19 148 TYR B O 1
ATOM 2592 N N . TRP B 1 149 ? 4.441 1.204 6.047 1 56.41 149 TRP B N 1
ATOM 2593 C CA . TRP B 1 149 ? 4.027 -0.03 5.391 1 56.41 149 TRP B CA 1
ATOM 2594 C C . TRP B 1 149 ? 4.969 -1.177 5.738 1 56.41 149 TRP B C 1
ATOM 2596 O O . TRP B 1 149 ? 6.191 -1.024 5.676 1 56.41 149 TRP B O 1
ATOM 2606 N N . THR B 1 150 ? 4.613 -1.906 6.707 1 56.22 150 THR B N 1
ATOM 2607 C CA . THR B 1 150 ? 5.441 -3.102 6.809 1 56.22 150 THR B CA 1
ATOM 2608 C C . THR B 1 150 ? 4.926 -4.199 5.883 1 56.22 150 THR B C 1
ATOM 2610 O O . THR B 1 150 ? 3.746 -4.551 5.926 1 56.22 150 THR B O 1
ATOM 2613 N N . LEU B 1 151 ? 5.633 -4.148 4.742 1 56.06 151 LEU B N 1
ATOM 2614 C CA . LEU B 1 151 ? 5.34 -5.277 3.863 1 56.06 151 LEU B CA 1
ATOM 2615 C C . LEU B 1 151 ? 6.156 -6.5 4.266 1 56.06 151 LEU B C 1
ATOM 2617 O O . LEU B 1 151 ? 7.371 -6.41 4.441 1 56.06 151 LEU B O 1
ATOM 2621 N N . THR B 1 152 ? 5.484 -7.367 4.914 1 66.44 152 THR B N 1
ATOM 2622 C CA . THR B 1 152 ? 6.152 -8.648 5.125 1 66.44 152 THR B CA 1
ATOM 2623 C C . THR B 1 152 ? 6.117 -9.492 3.854 1 66.44 152 THR B C 1
ATOM 2625 O O . THR B 1 152 ? 5.062 -9.641 3.229 1 66.44 152 THR B O 1
ATOM 2628 N N . ALA B 1 153 ? 7.25 -9.727 3.281 1 75 153 ALA B N 1
ATOM 2629 C CA . ALA B 1 153 ? 7.375 -10.516 2.055 1 75 153 ALA B CA 1
ATOM 2630 C C . ALA B 1 153 ? 8.07 -11.844 2.32 1 75 153 ALA B C 1
ATOM 2632 O O . ALA B 1 153 ? 8.875 -12.305 1.503 1 75 153 ALA B O 1
ATOM 2633 N N . GLU B 1 154 ? 7.754 -12.32 3.486 1 84.38 154 GLU B N 1
ATOM 2634 C CA . GLU B 1 154 ? 8.391 -13.602 3.785 1 84.38 154 GLU B CA 1
ATOM 2635 C C . GLU B 1 154 ? 7.973 -14.672 2.779 1 84.38 154 GLU B C 1
ATOM 2637 O O . GLU B 1 154 ? 6.785 -14.852 2.51 1 84.38 154 GLU B O 1
ATOM 2642 N N . GLY B 1 155 ? 9.008 -15.32 2.143 1 90.81 155 GLY B N 1
ATOM 2643 C CA . GLY B 1 155 ? 8.75 -16.438 1.242 1 90.81 155 GLY B CA 1
ATOM 2644 C C . GLY B 1 155 ? 8.625 -16.016 -0.209 1 90.81 155 GLY B C 1
ATOM 2645 O O . GLY B 1 155 ? 8.727 -16.844 -1.115 1 90.81 155 GLY B O 1
ATOM 2646 N N . LEU B 1 156 ? 8.359 -14.742 -0.517 1 88.94 156 LEU B N 1
ATOM 2647 C CA . LEU B 1 156 ? 8.109 -14.266 -1.873 1 88.94 156 LEU B CA 1
ATOM 2648 C C . LEU B 1 156 ? 9.367 -14.383 -2.729 1 88.94 156 LEU B C 1
ATOM 2650 O O . LEU B 1 156 ? 9.297 -14.805 -3.887 1 88.94 156 LEU B O 1
ATOM 2654 N N . CYS B 1 157 ? 10.445 -14.086 -2.09 1 87.25 157 CYS B N 1
ATOM 2655 C CA . CYS B 1 157 ? 11.703 -14.148 -2.824 1 87.25 157 CYS B CA 1
ATOM 2656 C C . CYS B 1 157 ? 12 -15.57 -3.275 1 87.25 157 CYS B C 1
ATOM 2658 O O . CYS B 1 157 ? 12.477 -15.789 -4.391 1 87.25 157 CYS B O 1
ATOM 2660 N N . GLN B 1 158 ? 11.758 -16.484 -2.447 1 92.06 158 GLN B N 1
ATOM 2661 C CA . GLN B 1 158 ? 11.977 -17.875 -2.791 1 92.06 158 GLN B CA 1
ATOM 2662 C C . GLN B 1 158 ? 11.125 -18.297 -3.986 1 92.06 158 GLN B C 1
ATOM 2664 O O . GLN B 1 158 ? 11.586 -19.031 -4.859 1 92.06 158 GLN B O 1
ATOM 2669 N N . GLY B 1 159 ? 9.875 -17.844 -4.012 1 93.62 159 GLY B N 1
ATOM 2670 C CA . GLY B 1 159 ? 9.031 -18.109 -5.16 1 93.62 159 GLY B CA 1
ATOM 2671 C C . GLY B 1 159 ? 9.562 -17.516 -6.453 1 93.62 159 GLY B C 1
ATOM 2672 O O . GLY B 1 159 ? 9.594 -18.188 -7.484 1 93.62 159 GLY B O 1
ATOM 2673 N N . LEU B 1 160 ? 10.055 -16.328 -6.387 1 89.62 160 LEU B N 1
ATOM 2674 C CA . LEU B 1 160 ? 10.602 -15.648 -7.551 1 89.62 160 LEU B CA 1
ATOM 2675 C C . LEU B 1 160 ? 11.883 -16.328 -8.031 1 89.62 160 LEU B C 1
ATOM 2677 O O . LEU B 1 160 ? 12.117 -16.438 -9.234 1 89.62 160 LEU B O 1
ATOM 2681 N N . GLU B 1 161 ? 12.617 -16.766 -7.043 1 90.69 161 GLU B N 1
ATOM 2682 C CA . GLU B 1 161 ? 13.836 -17.5 -7.379 1 90.69 161 GLU B CA 1
ATOM 2683 C C . GLU B 1 161 ? 13.523 -18.781 -8.148 1 90.69 161 GLU B C 1
ATOM 2685 O O . GLU B 1 161 ? 14.242 -19.141 -9.086 1 90.69 161 GLU B O 1
ATOM 2690 N N . TRP B 1 162 ? 12.586 -19.438 -7.758 1 95.12 162 TRP B N 1
ATOM 2691 C CA . TRP B 1 162 ? 12.156 -20.625 -8.492 1 95.12 162 TRP B CA 1
ATOM 2692 C C . TRP B 1 162 ? 11.805 -20.266 -9.93 1 95.12 162 TRP B C 1
ATOM 2694 O O . TRP B 1 162 ? 12.25 -20.938 -10.867 1 95.12 162 TRP B O 1
ATOM 2704 N N . MET B 1 163 ? 11.008 -19.203 -10.125 1 93.62 163 MET B N 1
ATOM 2705 C CA . MET B 1 163 ? 10.641 -18.781 -11.469 1 93.62 163 MET B CA 1
ATOM 2706 C C . MET B 1 163 ? 11.875 -18.5 -12.312 1 93.62 163 MET B C 1
ATOM 2708 O O . MET B 1 163 ? 11.977 -18.953 -13.453 1 93.62 163 MET B O 1
ATOM 2712 N N . MET B 1 164 ? 12.758 -17.859 -11.734 1 91.19 164 MET B N 1
ATOM 2713 C CA . MET B 1 164 ? 13.984 -17.484 -12.438 1 91.19 164 MET B CA 1
ATOM 2714 C C . MET B 1 164 ? 14.766 -18.734 -12.844 1 91.19 164 MET B C 1
ATOM 2716 O O . MET B 1 164 ? 15.336 -18.781 -13.938 1 91.19 164 MET B O 1
ATOM 2720 N N . SER B 1 165 ? 14.797 -19.641 -11.922 1 93.56 165 SER B N 1
ATOM 2721 C CA . SER B 1 165 ? 15.547 -20.859 -12.195 1 93.56 165 SER B CA 1
ATOM 2722 C C . SER B 1 165 ? 14.945 -21.641 -13.367 1 93.56 165 SER B C 1
ATOM 2724 O O . SER B 1 165 ? 15.648 -22.375 -14.055 1 93.56 165 SER B O 1
ATOM 2726 N N . ARG B 1 166 ? 13.656 -21.406 -13.578 1 91.44 166 ARG B N 1
ATOM 2727 C CA . ARG B 1 166 ? 12.984 -22.109 -14.68 1 91.44 166 ARG B CA 1
ATOM 2728 C C . ARG B 1 166 ? 13.297 -21.438 -16.016 1 91.44 166 ARG B C 1
ATOM 2730 O O . ARG B 1 166 ? 13.219 -22.062 -17.062 1 91.44 166 ARG B O 1
ATOM 2737 N N . LEU B 1 167 ? 13.578 -20.109 -15.945 1 88.62 167 LEU B N 1
ATOM 2738 C CA . LEU B 1 167 ? 13.906 -19.375 -17.156 1 88.62 167 LEU B CA 1
ATOM 2739 C C . LEU B 1 167 ? 15.32 -19.672 -17.625 1 88.62 167 LEU B C 1
ATOM 2741 O O . LEU B 1 167 ? 15.625 -19.594 -18.812 1 88.62 167 LEU B O 1
ATOM 2745 N N . LYS B 1 168 ? 16.297 -19.812 -16.719 1 79.31 168 LYS B N 1
ATOM 2746 C CA . LYS B 1 168 ? 17.688 -20.078 -17.062 1 79.31 168 LYS B CA 1
ATOM 2747 C C . LYS B 1 168 ? 17.828 -21.453 -17.734 1 79.31 168 LYS B C 1
ATOM 2749 O O . LYS B 1 168 ? 18.719 -21.641 -18.562 1 79.31 168 LYS B O 1
ATOM 2754 N N . ILE B 1 169 ? 17.109 -22.312 -17.312 1 60.78 169 ILE B N 1
ATOM 2755 C CA . ILE B 1 169 ? 17.25 -23.656 -17.891 1 60.78 169 ILE B CA 1
ATOM 2756 C C . ILE B 1 169 ? 16.719 -23.656 -19.328 1 60.78 169 ILE B C 1
ATOM 2758 O O . ILE B 1 169 ? 17.203 -24.406 -20.156 1 60.78 169 ILE B O 1
ATOM 2762 N N . ARG B 1 170 ? 16.109 -22.562 -19.859 1 50.22 170 ARG B N 1
ATOM 2763 C CA . ARG B 1 170 ? 15.742 -22.688 -21.266 1 50.22 170 ARG B CA 1
ATOM 2764 C C . ARG B 1 170 ? 16.766 -22 -22.156 1 50.22 170 ARG B C 1
ATOM 2766 O O . ARG B 1 170 ? 17.234 -20.906 -21.828 1 50.22 170 ARG B O 1
#

Solvent-accessible surface area (backbone atoms only — not comparable to full-atom values): 18124 Å² total; per-residue (Å²): 125,83,71,65,41,33,31,40,36,40,36,52,65,87,22,38,58,66,52,47,53,47,46,52,33,62,38,76,83,17,57,42,52,76,71,80,48,98,47,37,40,46,32,36,51,95,91,39,36,32,37,38,36,56,48,66,28,44,76,90,42,48,75,58,52,66,80,62,33,69,75,29,47,32,38,35,38,29,38,39,22,70,44,69,87,49,46,66,58,50,33,52,52,49,55,58,53,57,68,34,76,55,37,50,82,20,34,38,39,34,36,34,17,43,60,77,45,84,90,31,56,47,64,69,53,50,40,58,73,52,44,50,87,72,52,77,76,43,59,69,47,78,29,60,19,32,51,43,76,44,71,41,57,48,42,52,61,61,47,51,48,51,56,48,57,61,55,66,75,100,124,84,70,66,42,31,30,40,35,39,36,51,66,87,22,38,55,69,51,46,53,46,45,53,32,62,39,75,83,15,59,43,51,76,68,79,47,99,45,37,41,46,29,36,52,94,90,39,37,33,38,38,36,54,49,65,28,44,76,91,43,49,74,58,51,67,79,60,33,69,76,28,46,32,37,35,39,28,37,40,21,70,44,69,88,49,46,65,58,51,32,51,52,49,53,57,52,57,66,35,78,57,38,50,81,20,35,37,37,34,36,34,17,42,60,78,45,85,89,31,56,49,64,70,52,50,40,57,75,51,44,49,88,72,52,77,74,44,59,69,49,78,29,60,19,30,51,44,75,43,70,41,58,46,41,50,60,60,48,52,48,51,55,49,56,62,55,67,74,100

=== Feature glossary ===
Key to the feature types in this record:

— What the protein is —

Primary structure: the covalent order of the twenty standard amino acids along the backbone. Two proteins with the same sequence will (almost always) fold to the same structure; two with 30% identity often share a fold but not the details.

Database cross-references. InterPro integrates a dozen domain/family signature databases into unified entries with residue-range hits. GO terms attach function/process/location labels with evidence codes. CATH codes position the fold in a four-level structural taxonomy. Organism is the NCBI-taxonomy species name.

— Where its atoms are —

The mmCIF block holds the 3D Cartesian coordinates of each backbone atom (N, Cα, C, O) in ångströms. mmCIF is the PDB's canonical archive format — a tagged-loop text representation of the atomic model.

Six rendered views show the 3D structure from the faces of a cube — i.e. along ±x, ±y, ±z. Rendering representation is drawn randomly per protein from cartoon (secondary-structure ribbons), sticks (backbone bonds), or molecular surface; coloring is either N→C rainbow (blue at the N-terminus through red at the C-terminus) or one color per chain.

— Local backbone conformation —

DSSP 8-state secondary structure assigns each residue one of H (α-helix), G (3₁₀-helix), I (π-helix), E (extended β-strand), B (isolated β-bridge), T (hydrogen-bonded turn), S (bend), or '-' (coil). The assignment is computed from backbone hydrogen-bond geometry via the Kabsch–Sander algorithm.

P-SEA three-state annotation labels each residue as helix, strand, or coil based purely on the geometry of the Cα trace. It serves as a fallback when the full backbone (and thus DSSP) is unavailable.

The φ/ψ torsion pair specifies the backbone conformation at each residue. φ rotates about the N–Cα bond, ψ about the Cα–C bond. Steric clashes forbid most of the (φ, ψ) plane — the allowed regions (α-helix basin, β-sheet basin, left-handed helix) are the Ramachandran-allowed regions.

— Global shape and packing —

The geometric summary reports three shape descriptors. Rg (radius of gyration) measures how spread out the Cα atoms are about their centre of mass; compact globular proteins have small Rg, elongated or unfolded ones large. Cα contacts (<8 Å, |i−j|>4) count long-range residue pairs in spatial proximity — high for tightly packed folds, near zero for rods or random coil. The bounding-box extents give the protein's footprint along x, y, z in Å.

Accessible surface area quantifies burial. A residue with SASA near zero is packed into the hydrophobic core; one with SASA >100 Å² sits on the surface. Computed here via the Shrake–Rupley numerical algorithm with a 1.4 Å probe.

Plot images: a contact map (which residues are close in 3D, as an N×N binary image), a Ramachandran scatter (backbone torsion angles, revealing secondary-structure composition at a glance), and — for AlphaFold structures — a PAE heatmap (pairwise prediction confidence).

— Structural neighborhood —

The Foldseek 3Di string encodes local tertiary geometry as a 20-letter alphabet — one character per residue — derived from the relative positions of nearby Cα atoms. Unlike the amino-acid sequence, 3Di is a direct function of the 3D structure, so two proteins with the same fold have similar 3Di strings even at low sequence identity.

Nearest PDB neighbors are the top structural matches found by Foldseek when searching this structure against the entire Protein Data Bank. Each hit reports a TM-score (0 to 1; >0.5 almost always implies the same fold) and an E-value. These are *structural* homologs — they may share no detectable sequence similarity.

— Confidence and disorder —

For AlphaFold models, the B-factor field carries pLDDT — the model's own estimate of local accuracy on a 0–100 scale. Regions with pLDDT<50 should be treated as essentially unmodeled; they often correspond to intrinsically disordered segments.

B-factor (Debye–Waller factor) reflects atomic displacement in the crystal lattice. It is an experimental observable (units Å²), not a prediction; low values mean the atom is pinned down, high values mean it moves or is heterogeneous across the crystal.

Predicted aligned error is AlphaFold's pairwise confidence. Unlike pLDDT (per-residue), PAE is per-residue-pair and captures whether two parts of the structure are correctly placed relative to each other. Units are ångströms of expected positional error.